Protein 5MPH (pdb70)

InterPro domains:
  IPR007604 CP2 transcription factor [PF04516] (239-440)
  IPR007604 CP2 transcription factor [PS51968] (248-474)
  IPR040167 Transcription factor CP2-like [PTHR11037] (46-617)
  IPR057520 GRHL1/CP2, C-terminal domain [PF25416] (529-617)

Secondary structure (DSSP, 8-state):
---EEEEE-SEEPPP-STTPPP-EEEETT--EEEEEEE----EEEEEEEEEETT---HHHHHHHHHHHHTTSSSTT--SEEE---HHHHTT-EEEEEEETTEEEEEEETTS-EEEEEEE---TTTTS-------EEEEEEEEESS-SSSS-SEEEEEEEEEESTTHHHHHHHHHHTT----EEPEE----S-PPPP-----TT--

Structure (mmCIF, N/CA/C/O backbone):
data_5MPH
#
_entry.id   5MPH
#
_cell.length_a   106.752
_cell.length_b   106.752
_cell.length_c   115.634
_cell.angle_alpha   90.00
_cell.angle_beta   90.00
_cell.angle_gamma   120.00
#
_symmetry.space_group_name_H-M   'P 61 2 2'
#
loop_
_entity.id
_entity.type
_entity.pdbx_description
1 polymer 'Grainyhead-like protein 1 homolog'
2 non-polymer 'IODIDE ION'
3 water water
#
loop_
_atom_site.group_PDB
_atom_site.id
_atom_site.type_symbol
_atom_site.label_atom_id
_atom_site.label_alt_id
_atom_site.label_comp_id
_atom_site.label_asym_id
_atom_site.label_entity_id
_atom_site.label_seq_id
_atom_site.pdbx_PDB_ins_code
_atom_site.Cartn_x
_atom_site.Cartn_y
_atom_site.Cartn_z
_atom_site.occupancy
_atom_site.B_iso_or_equiv
_atom_site.auth_seq_id
_atom_site.auth_comp_id
_atom_site.auth_asym_id
_atom_site.auth_atom_id
_atom_site.pdbx_PDB_model_num
ATOM 1 N N . GLY A 1 2 ? 11.428 -36.411 -0.440 1.00 129.09 249 GLY A N 1
ATOM 2 C CA . GLY A 1 2 ? 11.736 -35.376 -1.408 1.00 135.58 249 GLY A CA 1
ATOM 3 C C . GLY A 1 2 ? 13.229 -35.148 -1.533 1.00 141.45 249 GLY A C 1
ATOM 4 O O . GLY A 1 2 ? 13.754 -34.145 -1.042 1.00 144.62 249 GLY A O 1
ATOM 5 N N . ASN A 1 3 ? 13.916 -36.076 -2.197 1.00 133.98 250 ASN A N 1
ATOM 6 C CA . ASN A 1 3 ? 15.370 -36.002 -2.311 1.00 127.26 250 ASN A CA 1
ATOM 7 C C . ASN A 1 3 ? 15.948 -36.415 -3.664 1.00 118.87 250 ASN A C 1
ATOM 8 O O . ASN A 1 3 ? 16.647 -37.426 -3.777 1.00 106.39 250 ASN A O 1
ATOM 13 N N . ASN A 1 4 ? 15.671 -35.617 -4.688 1.00 108.72 251 ASN A N 1
ATOM 14 C CA . ASN A 1 4 ? 16.332 -35.807 -5.964 1.00 89.33 251 ASN A CA 1
ATOM 15 C C . ASN A 1 4 ? 17.531 -34.884 -6.056 1.00 90.36 251 ASN A C 1
ATOM 16 O O . ASN A 1 4 ? 17.390 -33.667 -6.205 1.00 90.04 251 ASN A O 1
ATOM 21 N N . PHE A 1 5 ? 18.714 -35.472 -5.942 1.00 74.68 252 PHE A N 1
ATOM 22 C CA . PHE A 1 5 ? 19.943 -34.717 -6.060 1.00 73.89 252 PHE A CA 1
ATOM 23 C C . PHE A 1 5 ? 20.565 -34.879 -7.433 1.00 75.15 252 PHE A C 1
ATOM 24 O O . PHE A 1 5 ? 20.340 -35.875 -8.117 1.00 85.60 252 PHE A O 1
ATOM 32 N N . GLU A 1 6 ? 21.367 -33.897 -7.818 1.00 73.27 253 GLU A N 1
ATOM 33 C CA . GLU A 1 6 ? 22.123 -33.965 -9.052 1.00 72.44 253 GLU A CA 1
ATOM 34 C C . GLU A 1 6 ? 23.490 -33.351 -8.832 1.00 66.66 253 GLU A C 1
ATOM 35 O O . GLU A 1 6 ? 23.601 -32.306 -8.190 1.00 63.55 253 GLU A O 1
ATOM 41 N N . TYR A 1 7 ? 24.528 -34.012 -9.339 1.00 63.66 254 TYR A N 1
ATOM 42 C CA . TYR A 1 7 ? 25.901 -33.518 -9.223 1.00 53.02 254 TYR A CA 1
ATOM 43 C C . TYR A 1 7 ? 26.505 -33.406 -10.605 1.00 61.81 254 TYR A C 1
ATOM 44 O O . TYR A 1 7 ? 26.206 -34.219 -11.472 1.00 58.75 254 TYR A O 1
ATOM 53 N N . THR A 1 8 ? 27.337 -32.391 -10.812 1.00 58.54 255 THR A N 1
ATOM 54 C CA . THR A 1 8 ? 28.035 -32.222 -12.077 1.00 64.04 255 THR A CA 1
ATOM 55 C C . THR A 1 8 ? 29.514 -31.998 -11.845 1.00 69.52 255 THR A C 1
ATOM 56 O O . THR A 1 8 ? 29.940 -31.496 -10.792 1.00 59.03 255 THR A O 1
ATOM 60 N N . LEU A 1 9 ? 30.284 -32.365 -12.860 1.00 53.20 256 LEU A N 1
ATOM 61 C CA . LEU A 1 9 ? 31.715 -32.153 -12.8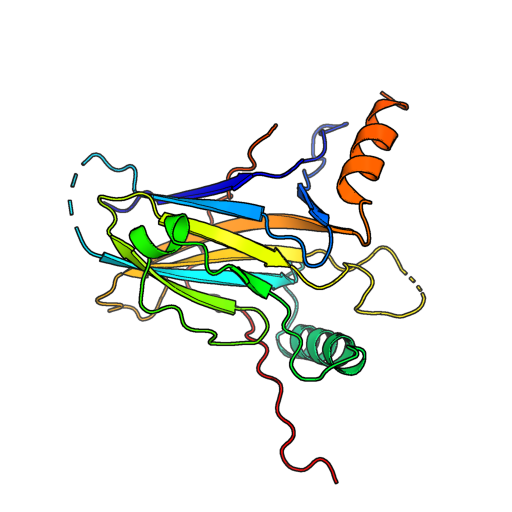94 1.00 59.84 256 LEU A CA 1
ATOM 62 C C . LEU A 1 9 ? 32.027 -31.485 -14.228 1.00 64.36 256 LEU A C 1
ATOM 63 O O . LEU A 1 9 ? 31.697 -32.009 -15.291 1.00 57.79 256 LEU A O 1
ATOM 68 N N . GLU A 1 10 ? 32.597 -30.292 -14.168 1.00 67.53 257 GLU A N 1
ATOM 69 C CA . GLU A 1 10 ? 32.872 -29.530 -15.364 1.00 69.08 257 GLU A CA 1
ATOM 70 C C . GLU A 1 10 ? 34.307 -29.803 -15.784 1.00 77.92 257 GLU A C 1
ATOM 71 O O . GLU A 1 10 ? 35.242 -29.205 -15.273 1.00 78.67 257 GLU A O 1
ATOM 77 N N . ALA A 1 11 ? 34.463 -30.761 -16.682 1.00 69.23 258 ALA A N 1
ATOM 78 C CA . ALA A 1 11 ? 35.745 -31.069 -17.301 1.00 68.33 258 ALA A CA 1
ATOM 79 C C . ALA A 1 11 ? 35.439 -31.643 -18.668 1.00 93.10 258 ALA A C 1
ATOM 80 O O . ALA A 1 11 ? 34.281 -31.699 -19.075 1.00 111.59 258 ALA A O 1
ATOM 82 N N . SER A 1 12 ? 36.465 -32.108 -19.358 1.00 81.72 259 SER A N 1
ATOM 83 C CA . SER A 1 12 ? 36.274 -32.666 -20.687 1.00 97.34 259 SER A CA 1
ATOM 84 C C . SER A 1 12 ? 36.033 -34.163 -20.616 1.00 85.73 259 SER A C 1
ATOM 85 O O . SER A 1 12 ? 36.810 -34.889 -19.995 1.00 83.36 259 SER A O 1
ATOM 88 N N . LYS A 1 13 ? 34.958 -34.633 -21.243 1.00 74.10 260 LYS A N 1
ATOM 89 C CA . LYS A 1 13 ? 34.713 -36.069 -21.268 1.00 72.28 260 LYS A CA 1
ATOM 90 C C . LYS A 1 13 ? 34.825 -36.643 -22.659 1.00 80.52 260 LYS A C 1
ATOM 91 O O . LYS A 1 13 ? 34.544 -35.976 -23.649 1.00 97.91 260 LYS A O 1
ATOM 97 N N . SER A 1 14 ? 35.256 -37.893 -22.726 1.00 80.77 261 SER A N 1
ATOM 98 C CA . SER A 1 14 ? 35.513 -38.535 -24.001 1.00 74.35 261 SER A CA 1
ATOM 99 C C . SER A 1 14 ? 34.223 -38.870 -24.709 1.00 79.06 261 SER A C 1
ATOM 100 O O . SER A 1 14 ? 33.154 -38.957 -24.090 1.00 77.74 261 SER A O 1
ATOM 103 N N . LEU A 1 15 ? 34.353 -39.068 -26.015 1.00 76.31 262 LEU A N 1
ATOM 104 C CA . LEU A 1 15 ? 33.253 -39.444 -26.890 1.00 68.56 262 LEU A CA 1
ATOM 105 C C . LEU A 1 15 ? 33.136 -40.968 -27.003 1.00 71.08 262 LEU A C 1
ATOM 106 O O . LEU A 1 15 ? 34.126 -41.697 -26.939 1.00 94.99 262 LEU A O 1
ATOM 111 N N . ARG A 1 16 ? 31.906 -41.432 -27.159 1.00 75.74 263 ARG A N 1
ATOM 112 C CA . ARG A 1 16 ? 31.592 -42.839 -27.296 1.00 67.84 263 ARG A CA 1
ATOM 113 C C . ARG A 1 16 ? 31.739 -43.195 -28.752 1.00 80.50 263 ARG A C 1
ATOM 114 O O . ARG A 1 16 ? 31.122 -42.590 -29.613 1.00 85.17 263 ARG A O 1
ATOM 122 N N . GLN A 1 17 ? 32.560 -44.187 -29.036 1.00 95.10 264 GLN A N 1
ATOM 123 C CA . GLN A 1 17 ? 32.870 -44.494 -30.412 1.00 98.39 264 GLN A CA 1
ATOM 124 C C . GLN A 1 17 ? 31.791 -45.466 -30.845 1.00 99.15 264 GLN A C 1
ATOM 125 O O . GLN A 1 17 ? 31.066 -45.246 -31.805 1.00 109.95 264 GLN A O 1
ATOM 131 N N . LYS A 1 18 ? 31.688 -46.544 -30.067 1.00 90.51 265 LYS A N 1
ATOM 132 C CA . LYS A 1 18 ? 30.810 -47.676 -30.351 1.00 103.87 265 LYS A CA 1
ATOM 133 C C . LYS A 1 18 ? 29.777 -47.899 -29.258 1.00 86.64 265 LYS A C 1
ATOM 134 O O . LYS A 1 18 ? 30.014 -47.580 -28.093 1.00 79.01 265 LYS A O 1
ATOM 140 N N . PRO A 1 19 ? 28.627 -48.470 -29.634 1.00 80.34 266 PRO A N 1
ATOM 141 C CA . PRO A 1 19 ? 27.624 -48.801 -28.619 1.00 75.36 266 PRO A CA 1
ATOM 142 C C . PRO A 1 19 ? 28.197 -49.724 -27.546 1.00 78.16 266 PRO A C 1
ATOM 143 O O . PRO A 1 19 ? 28.947 -50.642 -27.856 1.00 90.27 266 PRO A O 1
ATOM 147 N N . GLY A 1 20 ? 27.862 -49.463 -26.291 1.00 71.74 267 GLY A N 1
ATOM 148 C CA . GLY A 1 20 ? 28.330 -50.295 -25.197 1.00 86.96 267 GLY A CA 1
ATOM 149 C C . GLY A 1 20 ? 29.610 -49.781 -24.566 1.00 85.44 267 GLY A C 1
ATOM 150 O O . GLY A 1 20 ? 29.931 -50.139 -23.439 1.00 94.76 267 GLY A O 1
ATOM 151 N N . ASP A 1 21 ? 30.348 -48.956 -25.303 1.00 89.94 268 ASP A N 1
ATOM 152 C CA . ASP A 1 21 ? 31.556 -48.337 -24.781 1.00 78.86 268 ASP A CA 1
ATOM 153 C C . ASP A 1 21 ? 31.189 -47.446 -23.615 1.00 84.27 268 ASP A C 1
ATOM 154 O O . ASP A 1 21 ? 30.118 -46.846 -23.595 1.00 92.82 268 ASP A O 1
ATOM 159 N N . SER A 1 22 ? 32.073 -47.357 -22.638 1.00 91.96 269 SER A N 1
ATOM 160 C CA . SER A 1 22 ? 31.753 -46.575 -21.464 1.00 104.90 269 SER A CA 1
ATOM 161 C C . SER A 1 22 ? 32.473 -45.246 -21.569 1.00 100.91 269 SER A C 1
ATOM 162 O O . SER A 1 22 ? 33.587 -45.171 -22.076 1.00 100.65 269 SER A O 1
ATOM 165 N N . THR A 1 23 ? 31.826 -44.191 -21.096 1.00 105.30 270 THR A N 1
ATOM 166 C CA . THR A 1 23 ? 32.404 -42.864 -21.195 1.00 103.97 270 THR A CA 1
ATOM 167 C C . THR A 1 23 ? 33.255 -42.526 -19.966 1.00 103.53 270 THR A C 1
ATOM 168 O O . THR A 1 23 ? 33.022 -43.023 -18.858 1.00 95.79 270 THR A O 1
ATOM 172 N N . MET A 1 24 ? 34.233 -41.661 -20.197 1.00 76.91 271 MET A N 1
ATOM 173 C CA . MET A 1 24 ? 35.249 -41.296 -19.237 1.00 64.36 271 MET A CA 1
ATOM 174 C C . MET A 1 24 ? 35.386 -39.792 -19.192 1.00 82.20 271 MET A C 1
ATOM 175 O O . MET A 1 24 ? 35.339 -39.133 -20.222 1.00 78.82 271 MET A O 1
ATOM 180 N N . THR A 1 25 ? 35.602 -39.247 -18.007 1.00 71.28 272 THR A N 1
ATOM 181 C CA . THR A 1 25 ? 35.920 -37.835 -17.900 1.00 75.25 272 THR A CA 1
ATOM 182 C C . THR A 1 25 ? 37.398 -37.668 -17.565 1.00 71.34 272 THR A C 1
ATOM 183 O O . THR A 1 25 ? 37.905 -38.282 -16.629 1.00 75.09 272 THR A O 1
ATOM 187 N N . TYR A 1 26 ? 38.078 -36.822 -18.327 1.00 67.95 273 TYR A N 1
ATOM 188 C CA . TYR A 1 26 ? 39.522 -36.659 -18.217 1.00 70.61 273 TYR A CA 1
ATOM 189 C C . TYR A 1 26 ? 39.888 -35.487 -17.306 1.00 76.14 273 TYR A C 1
ATOM 190 O O . TYR A 1 26 ? 39.357 -34.386 -17.452 1.00 77.27 273 TYR A O 1
ATOM 199 N N . LEU A 1 27 ? 40.796 -35.731 -16.365 1.00 68.71 274 LEU A N 1
ATOM 200 C CA . LEU A 1 27 ? 41.281 -34.684 -15.459 1.00 72.01 274 LEU A CA 1
ATOM 201 C C . LEU A 1 27 ? 42.787 -34.610 -15.492 1.00 73.10 274 LEU A C 1
ATOM 202 O O . LEU A 1 27 ? 43.449 -35.618 -15.753 1.00 77.20 274 LEU A O 1
ATOM 207 N N . ASN A 1 28 ? 43.330 -33.423 -15.217 1.00 72.65 275 ASN A N 1
ATOM 208 C CA . ASN A 1 28 ? 44.750 -33.280 -14.910 1.00 73.25 275 ASN A CA 1
ATOM 209 C C . ASN A 1 28 ? 45.005 -33.436 -13.420 1.00 72.20 275 ASN A C 1
ATOM 210 O O . ASN A 1 28 ? 44.297 -32.848 -12.609 1.00 67.30 275 ASN A O 1
ATOM 215 N N . LYS A 1 29 ? 46.035 -34.203 -13.078 1.00 73.28 276 LYS A N 1
ATOM 216 C CA . LYS A 1 29 ? 46.474 -34.422 -11.701 1.00 80.74 276 LYS A CA 1
ATOM 217 C C . LYS A 1 29 ? 46.670 -33.129 -10.923 1.00 75.49 276 LYS A C 1
ATOM 218 O O . LYS A 1 29 ? 47.474 -32.275 -11.290 1.00 92.63 276 LYS A O 1
ATOM 224 N N . GLY A 1 30 ? 45.924 -32.992 -9.837 1.00 71.84 277 GLY A N 1
ATOM 225 C CA . GLY A 1 30 ? 46.160 -31.888 -8.925 1.00 81.22 277 GLY A CA 1
ATOM 226 C C . GLY A 1 30 ? 45.562 -30.567 -9.355 1.00 84.13 277 GLY A C 1
ATOM 227 O O . GLY A 1 30 ? 45.801 -29.548 -8.711 1.00 76.01 277 GLY A O 1
ATOM 228 N N . GLN A 1 31 ? 44.784 -30.580 -10.441 1.00 80.58 278 GLN A N 1
ATOM 229 C CA . GLN A 1 31 ? 44.117 -29.366 -10.894 1.00 57.84 278 GLN A CA 1
ATOM 230 C C . GLN A 1 31 ? 42.687 -29.262 -10.394 1.00 54.81 278 GLN A C 1
ATOM 231 O O . GLN A 1 31 ? 41.921 -30.230 -10.445 1.00 61.84 278 GLN A O 1
ATOM 237 N N . PHE A 1 32 ? 42.318 -28.081 -9.903 1.00 78.20 279 PHE A N 1
ATOM 238 C CA . PHE A 1 32 ? 40.960 -27.870 -9.415 1.00 54.54 279 PHE A CA 1
ATOM 239 C C . PHE A 1 32 ? 39.930 -27.790 -10.567 1.00 70.93 279 PHE A C 1
ATOM 240 O O . PHE A 1 32 ? 40.103 -27.056 -11.545 1.00 68.15 279 PHE A O 1
ATOM 248 N N . TYR A 1 33 ? 38.899 -28.618 -10.433 1.00 60.64 280 TYR A N 1
ATOM 249 C CA . TYR A 1 33 ? 37.730 -28.692 -11.299 1.00 64.99 280 TYR A CA 1
ATOM 250 C C . TYR A 1 33 ? 36.445 -28.297 -10.566 1.00 67.28 280 TYR A C 1
ATOM 251 O O . TYR A 1 33 ? 36.249 -28.661 -9.397 1.00 79.25 280 TYR A O 1
ATOM 260 N N . PRO A 1 34 ? 35.560 -27.551 -11.254 1.00 67.18 281 PRO A N 1
ATOM 261 C CA . PRO A 1 34 ? 34.268 -27.124 -10.706 1.00 68.64 281 PRO A CA 1
ATOM 262 C C . PRO A 1 34 ? 33.281 -28.276 -10.585 1.00 66.04 281 PRO A C 1
ATOM 263 O O . PRO A 1 34 ? 32.964 -28.930 -11.581 1.00 61.41 281 PRO A O 1
ATOM 267 N N . ILE A 1 35 ? 32.815 -28.536 -9.369 1.00 63.28 282 ILE A N 1
ATOM 268 C CA . ILE A 1 35 ? 31.753 -29.513 -9.161 1.00 56.08 282 ILE A CA 1
ATOM 269 C C . ILE A 1 35 ? 30.550 -28.806 -8.573 1.00 56.90 282 ILE A C 1
ATOM 270 O O . ILE A 1 35 ? 30.706 -27.940 -7.725 1.00 70.19 282 ILE A O 1
ATOM 275 N N . THR A 1 36 ? 29.355 -29.130 -9.048 1.00 58.79 283 THR A N 1
ATOM 276 C CA . THR A 1 36 ? 28.160 -28.566 -8.445 1.00 54.60 283 THR A CA 1
ATOM 277 C C . THR A 1 36 ? 27.311 -29.661 -7.827 1.00 63.54 283 THR A C 1
ATOM 278 O O . THR A 1 36 ? 27.340 -30.810 -8.283 1.00 62.79 283 THR A O 1
ATOM 282 N N . LEU A 1 37 ? 26.567 -29.294 -6.780 1.00 58.89 284 LEU A N 1
ATOM 283 C CA . LEU A 1 37 ? 25.607 -30.182 -6.131 1.00 66.12 284 LEU A CA 1
ATOM 284 C C . LEU A 1 37 ? 24.294 -29.442 -5.949 1.00 60.29 284 LEU A C 1
ATOM 285 O O . LEU A 1 37 ? 24.271 -28.317 -5.458 1.00 82.42 284 LEU A O 1
ATOM 290 N N . LYS A 1 38 ? 23.200 -30.085 -6.327 1.00 64.26 285 LYS A N 1
ATOM 291 C CA . LYS A 1 38 ? 21.908 -29.425 -6.314 1.00 67.95 285 LYS A CA 1
ATOM 292 C C . LYS A 1 38 ? 20.791 -30.389 -5.900 1.00 72.98 285 LYS A C 1
ATOM 293 O O . LYS A 1 38 ? 20.868 -31.591 -6.142 1.00 73.36 285 LYS A O 1
ATOM 299 N N . GLU A 1 39 ? 19.758 -29.856 -5.260 1.00 73.81 286 GLU A N 1
ATOM 300 C CA . GLU A 1 39 ? 18.568 -30.638 -4.937 1.00 75.40 286 GLU A CA 1
ATOM 301 C C . GLU A 1 39 ? 17.423 -30.031 -5.714 1.00 77.64 286 GLU A C 1
ATOM 302 O O . GLU A 1 39 ? 17.002 -28.910 -5.430 1.00 99.91 286 GLU A O 1
ATOM 308 N N . VAL A 1 40 ? 16.922 -30.765 -6.698 1.00 87.14 287 VAL A N 1
ATOM 309 C CA . VAL A 1 40 ? 16.034 -30.168 -7.688 1.00 106.50 287 VAL A CA 1
ATOM 310 C C . VAL A 1 40 ? 14.587 -30.620 -7.584 1.00 107.10 287 VAL A C 1
ATOM 311 O O . VAL A 1 40 ? 13.851 -30.557 -8.565 1.00 116.87 287 VAL A O 1
ATOM 315 N N . SER A 1 41 ? 14.179 -31.060 -6.398 1.00 106.64 288 SER A N 1
ATOM 316 C CA . SER A 1 41 ? 12.772 -31.355 -6.147 1.00 120.49 288 SER A CA 1
ATOM 317 C C . SER A 1 41 ? 11.992 -30.049 -6.087 1.00 129.01 288 SER A C 1
ATOM 318 O O . SER A 1 41 ? 12.583 -28.976 -5.948 1.00 123.23 288 SER A O 1
ATOM 321 N N . SER A 1 42 ? 10.668 -30.144 -6.188 1.00 146.49 289 SER A N 1
ATOM 322 C CA . SER A 1 42 ? 9.800 -28.973 -6.095 1.00 153.57 289 SER A CA 1
ATOM 323 C C . SER A 1 42 ? 8.524 -29.295 -5.323 1.00 144.79 289 SER A C 1
ATOM 324 O O . SER A 1 42 ? 8.313 -28.799 -4.218 1.00 138.02 289 SER A O 1
ATOM 327 N N . SER A 1 51 ? 16.167 -29.519 5.194 1.00 112.46 298 SER A N 1
ATOM 328 C CA . SER A 1 51 ? 16.724 -28.195 4.929 1.00 115.24 298 SER A CA 1
ATOM 329 C C . SER A 1 51 ? 18.231 -28.227 4.624 1.00 114.58 298 SER A C 1
ATOM 330 O O . SER A 1 51 ? 18.667 -27.655 3.625 1.00 110.29 298 SER A O 1
ATOM 333 N N . LYS A 1 52 ? 19.023 -28.890 5.467 1.00 107.32 299 LYS A N 1
ATOM 334 C CA . LYS A 1 52 ? 20.477 -28.956 5.253 1.00 92.00 299 LYS A CA 1
ATOM 335 C C . LYS A 1 52 ? 20.967 -30.403 5.230 1.00 84.11 299 LYS A C 1
ATOM 336 O O . LYS A 1 52 ? 20.340 -31.283 5.813 1.00 84.40 299 LYS A O 1
ATOM 342 N N . VAL A 1 53 ? 22.067 -30.655 4.525 1.00 67.05 300 VAL A N 1
ATOM 343 C CA . VAL A 1 53 ? 22.523 -32.026 4.290 1.00 65.24 300 VAL A CA 1
ATOM 344 C C . VAL A 1 53 ? 24.031 -32.082 4.317 1.00 65.43 300 VAL A C 1
ATOM 345 O O . VAL A 1 53 ? 24.686 -31.045 4.228 1.00 69.93 300 VAL A O 1
ATOM 349 N N . ARG A 1 54 ? 24.574 -33.295 4.405 1.00 73.37 301 ARG A N 1
ATOM 350 C CA . ARG A 1 54 ? 26.014 -33.499 4.343 1.00 77.66 301 ARG A CA 1
ATOM 351 C C . ARG A 1 54 ? 26.386 -34.415 3.181 1.00 69.97 301 ARG A C 1
ATOM 352 O O . ARG A 1 54 ? 25.830 -35.502 3.024 1.00 71.56 301 ARG A O 1
ATOM 360 N N . SER A 1 55 ? 27.337 -33.961 2.373 1.00 64.68 302 SER A N 1
ATOM 361 C CA . SER A 1 55 ? 27.829 -34.719 1.232 1.00 64.20 302 SER A CA 1
ATOM 362 C C . SER A 1 55 ? 29.296 -35.084 1.431 1.00 72.74 302 SER A C 1
ATOM 363 O O . SER A 1 55 ? 30.069 -34.291 1.972 1.00 64.69 302 SER A O 1
ATOM 366 N N . VAL A 1 56 ? 29.679 -36.279 0.988 1.00 67.74 303 VAL A N 1
ATOM 367 C CA . VAL A 1 56 ? 31.079 -36.692 1.032 1.00 66.99 303 VAL A CA 1
ATOM 368 C C . VAL A 1 56 ? 31.529 -36.959 -0.403 1.00 69.68 303 VAL A C 1
ATOM 369 O O . VAL A 1 56 ? 30.947 -37.807 -1.093 1.00 64.41 303 VAL A O 1
ATOM 373 N N . ILE A 1 57 ? 32.523 -36.204 -0.860 1.00 60.50 304 ILE A N 1
ATOM 374 C CA . ILE A 1 57 ? 33.098 -36.372 -2.200 1.00 65.75 304 ILE A CA 1
ATOM 375 C C . ILE A 1 57 ? 34.340 -37.209 -2.045 1.00 64.88 304 ILE A C 1
ATOM 376 O O . ILE A 1 57 ? 35.198 -36.892 -1.226 1.00 64.90 304 ILE A O 1
ATOM 381 N N . MET A 1 58 ? 34.458 -38.279 -2.812 1.00 65.14 305 MET A N 1
ATOM 382 C CA . MET A 1 58 ? 35.635 -39.109 -2.631 1.00 75.12 305 MET A CA 1
ATOM 383 C C . MET A 1 58 ? 36.195 -39.689 -3.934 1.00 72.41 305 MET A C 1
ATOM 384 O O . MET A 1 58 ? 35.532 -39.670 -4.964 1.00 62.32 305 MET A O 1
ATOM 389 N N . VAL A 1 59 ? 37.444 -40.140 -3.887 1.00 68.09 306 VAL A N 1
ATOM 390 C CA . VAL A 1 59 ? 38.028 -40.891 -4.994 1.00 68.01 306 VAL A CA 1
ATOM 391 C C . VAL A 1 59 ? 38.180 -42.327 -4.574 1.00 72.59 306 VAL A C 1
ATOM 392 O O . VAL A 1 59 ? 38.852 -42.634 -3.584 1.00 69.30 306 VAL A O 1
ATOM 396 N N . VAL A 1 60 ? 37.550 -43.208 -5.329 1.00 65.46 307 VAL A N 1
ATOM 397 C CA . VAL A 1 60 ? 37.547 -44.624 -5.006 1.00 64.48 307 VAL A CA 1
ATOM 398 C C . VAL A 1 60 ? 37.895 -45.460 -6.224 1.00 81.28 307 VAL A C 1
ATOM 399 O O . VAL A 1 60 ? 37.758 -45.020 -7.369 1.00 73.20 307 VAL A O 1
ATOM 403 N N . PHE A 1 61 ? 38.338 -46.680 -5.974 1.00 73.74 308 PHE A N 1
ATOM 404 C CA . PHE A 1 61 ? 38.551 -47.612 -7.055 1.00 74.12 308 PHE A CA 1
ATOM 405 C C . PHE A 1 61 ? 37.209 -48.070 -7.585 1.00 73.81 308 PHE A C 1
ATOM 406 O O . PHE A 1 61 ? 36.292 -48.348 -6.818 1.00 91.04 308 PHE A O 1
ATOM 414 N N . ALA A 1 62 ? 37.088 -48.126 -8.907 1.00 80.72 309 ALA A N 1
ATOM 415 C CA . ALA A 1 62 ? 35.800 -48.417 -9.517 1.00 78.86 309 ALA A CA 1
ATOM 416 C C . ALA A 1 62 ? 35.530 -49.911 -9.614 1.00 73.89 309 ALA A C 1
ATOM 417 O O . ALA A 1 62 ? 34.376 -50.339 -9.650 1.00 92.19 309 ALA A O 1
ATOM 419 N N . GLU A 1 63 ? 36.589 -50.708 -9.644 1.00 93.81 310 GLU A N 1
ATOM 420 C CA . GLU A 1 63 ? 36.444 -52.120 -9.977 1.00 120.59 310 GLU A CA 1
ATOM 421 C C . GLU A 1 63 ? 35.856 -52.958 -8.850 1.00 129.27 310 GLU A C 1
ATOM 422 O O . GLU A 1 63 ? 35.858 -54.186 -8.930 1.00 135.51 310 GLU A O 1
ATOM 428 N N . ASP A 1 64 ? 35.344 -52.292 -7.817 1.00 136.67 311 ASP A N 1
ATOM 429 C CA . ASP A 1 64 ? 34.680 -52.960 -6.696 1.00 148.85 311 ASP A CA 1
ATOM 430 C C . ASP A 1 64 ? 35.526 -54.097 -6.124 1.00 139.16 311 ASP A C 1
ATOM 431 O O . ASP A 1 64 ? 35.154 -55.271 -6.187 1.00 128.32 311 ASP A O 1
ATOM 436 N N . LYS A 1 65 ? 36.678 -53.746 -5.575 1.00 127.56 312 LYS A N 1
ATOM 437 C CA . LYS A 1 65 ? 37.578 -54.757 -5.058 1.00 131.16 312 LYS A CA 1
ATOM 438 C C . LYS A 1 65 ? 37.405 -54.894 -3.548 1.00 131.10 312 LYS A C 1
ATOM 439 O O . LYS A 1 65 ? 36.739 -54.073 -2.914 1.00 126.93 312 LYS A O 1
ATOM 445 N N . SER A 1 66 ? 37.984 -55.948 -2.981 1.00 112.61 313 SER A N 1
ATOM 446 C CA . SER A 1 66 ? 37.940 -56.143 -1.545 1.00 105.45 313 SER A CA 1
ATOM 447 C C . SER A 1 66 ? 38.690 -55.012 -0.863 1.00 115.43 313 SER A C 1
ATOM 448 O O . SER A 1 66 ? 39.640 -54.464 -1.421 1.00 124.26 313 SER A O 1
ATOM 451 N N . ARG A 1 67 ? 38.268 -54.691 0.355 1.00 111.78 314 ARG A N 1
ATOM 452 C CA . ARG A 1 67 ? 38.832 -53.597 1.138 1.00 102.14 314 ARG A CA 1
ATOM 453 C C . ARG A 1 67 ? 40.352 -53.680 1.279 1.00 101.00 314 ARG A C 1
ATOM 454 O O . ARG A 1 67 ? 41.047 -52.667 1.205 1.00 108.89 314 ARG A O 1
ATOM 462 N N . GLU A 1 68 ? 40.855 -54.894 1.468 1.00 103.73 315 GLU A N 1
ATOM 463 C CA . GLU A 1 68 ? 42.284 -55.148 1.642 1.00 115.64 315 GLU A CA 1
ATOM 464 C C . GLU A 1 68 ? 43.086 -54.727 0.425 1.00 121.90 315 GLU A C 1
ATOM 465 O O . GLU A 1 68 ? 44.173 -54.157 0.544 1.00 115.03 315 GLU A O 1
ATOM 471 N N . ASP A 1 69 ? 42.540 -55.034 -0.746 1.00 126.51 316 ASP A N 1
ATOM 472 C CA . ASP A 1 69 ? 43.149 -54.658 -2.008 1.00 126.76 316 ASP A CA 1
ATOM 473 C C . ASP A 1 69 ? 43.238 -53.150 -2.132 1.00 113.61 316 ASP A C 1
ATOM 474 O O . ASP A 1 69 ? 44.311 -52.609 -2.393 1.00 120.45 316 ASP A O 1
ATOM 479 N N . GLN A 1 70 ? 42.108 -52.476 -1.949 1.00 90.98 317 GLN A N 1
ATOM 480 C CA . GLN A 1 70 ? 42.052 -51.030 -2.115 1.00 89.55 317 GLN A CA 1
ATOM 481 C C . GLN A 1 70 ? 43.005 -50.294 -1.171 1.00 97.01 317 GLN A C 1
ATOM 482 O O . GLN A 1 70 ? 43.625 -49.301 -1.556 1.00 95.88 317 GLN A O 1
ATOM 488 N N . LEU A 1 71 ? 43.139 -50.796 0.051 1.00 92.12 318 LEU A N 1
ATOM 489 C CA . LEU A 1 71 ? 44.087 -50.214 0.989 1.00 110.62 318 LEU A CA 1
ATOM 490 C C . LEU A 1 71 ? 45.522 -50.438 0.543 1.00 98.76 318 LEU A C 1
ATOM 491 O O . LEU A 1 71 ? 46.354 -49.544 0.663 1.00 90.55 318 LEU A O 1
ATOM 496 N N . ARG A 1 72 ? 45.806 -51.637 0.046 1.00 105.05 319 ARG A N 1
ATOM 497 C CA . ARG A 1 72 ? 47.127 -51.964 -0.481 1.00 106.57 319 ARG A CA 1
ATOM 498 C C . ARG A 1 72 ? 47.531 -50.938 -1.522 1.00 105.21 319 ARG A C 1
ATOM 499 O O . ARG A 1 72 ? 48.619 -50.358 -1.457 1.00 96.68 319 ARG A O 1
ATOM 507 N N . HIS A 1 73 ? 46.626 -50.701 -2.466 1.00 95.50 320 HIS A N 1
ATOM 508 C CA . HIS A 1 73 ? 46.853 -49.725 -3.513 1.00 90.85 320 HIS A CA 1
ATOM 509 C C . HIS A 1 73 ? 47.095 -48.326 -2.955 1.00 98.54 320 HIS A C 1
ATOM 510 O O . HIS A 1 73 ? 48.063 -47.663 -3.333 1.00 107.86 320 HIS A O 1
ATOM 517 N N . TRP A 1 74 ? 46.227 -47.874 -2.056 1.00 92.92 321 TRP A N 1
ATOM 518 C CA . TRP A 1 74 ? 46.399 -46.545 -1.486 1.00 87.39 321 TRP A CA 1
ATOM 519 C C . TRP A 1 74 ? 47.752 -46.421 -0.806 1.00 98.18 321 TRP A C 1
ATOM 520 O O . TRP A 1 74 ? 48.437 -45.411 -0.959 1.00 107.34 321 TRP A O 1
ATOM 531 N N . LYS A 1 75 ? 48.137 -47.455 -0.065 1.00 107.48 322 LYS A N 1
ATOM 532 C CA . LYS A 1 75 ? 49.423 -47.459 0.621 1.00 117.87 322 LYS A CA 1
ATOM 533 C C . LYS A 1 75 ? 50.548 -47.383 -0.403 1.00 115.70 322 LYS A C 1
ATOM 534 O O . LYS A 1 75 ? 51.458 -46.570 -0.272 1.00 106.57 322 LYS A O 1
ATOM 540 N N . TYR A 1 76 ? 50.460 -48.228 -1.425 1.00 116.53 323 TYR A N 1
ATOM 541 C CA . TYR A 1 76 ? 51.397 -48.223 -2.546 1.00 117.21 323 TYR A CA 1
ATOM 542 C C . TYR A 1 76 ? 51.560 -46.817 -3.121 1.00 111.79 323 TYR A C 1
ATOM 543 O O . TYR A 1 76 ? 52.680 -46.330 -3.274 1.00 114.46 323 TYR A O 1
ATOM 552 N N . TRP A 1 77 ? 50.434 -46.170 -3.419 1.00 97.74 324 TRP A N 1
ATOM 553 C CA . TRP A 1 77 ? 50.423 -44.785 -3.897 1.00 101.69 324 TRP A CA 1
ATOM 554 C C . TRP A 1 77 ? 51.099 -43.828 -2.908 1.00 106.56 324 TRP A C 1
ATOM 555 O O . TRP A 1 77 ? 52.070 -43.143 -3.241 1.00 107.04 324 TRP A O 1
ATOM 566 N N . HIS A 1 78 ? 50.570 -43.799 -1.688 1.00 83.72 325 HIS A N 1
ATOM 567 C CA . HIS A 1 78 ? 51.009 -42.867 -0.659 1.00 102.86 325 HIS A CA 1
ATOM 568 C C . HIS A 1 78 ? 52.475 -43.069 -0.374 1.00 100.61 325 HIS A C 1
ATOM 569 O O . HIS A 1 78 ? 53.188 -42.133 -0.021 1.00 110.30 325 HIS A O 1
ATOM 576 N N . SER A 1 79 ? 52.909 -44.313 -0.543 1.00 103.21 326 SER A N 1
ATOM 577 C CA . SER A 1 79 ? 54.292 -44.705 -0.329 1.00 111.44 326 SER A CA 1
ATOM 578 C C . SER A 1 79 ? 55.241 -43.956 -1.244 1.00 125.81 326 SER A C 1
ATOM 579 O O . SER A 1 79 ? 56.431 -43.854 -0.964 1.00 135.90 326 SER A O 1
ATOM 582 N N . ARG A 1 80 ? 54.708 -43.426 -2.337 1.00 130.26 327 ARG A N 1
ATOM 583 C CA . ARG A 1 80 ? 55.549 -42.884 -3.386 1.00 128.00 327 ARG A CA 1
ATOM 584 C C . ARG A 1 80 ? 55.342 -41.391 -3.616 1.00 126.38 327 ARG A C 1
ATOM 585 O O . ARG A 1 80 ? 56.031 -40.786 -4.432 1.00 133.50 327 ARG A O 1
ATOM 593 N N . GLN A 1 81 ? 54.405 -40.791 -2.890 1.00 129.11 328 GLN A N 1
ATOM 594 C CA . GLN A 1 81 ? 54.260 -39.340 -2.928 1.00 123.26 328 GLN A CA 1
ATOM 595 C C . GLN A 1 81 ? 55.509 -38.702 -2.341 1.00 119.68 328 GLN A C 1
ATOM 596 O O . GLN A 1 81 ? 56.258 -39.345 -1.604 1.00 115.91 328 GLN A O 1
ATOM 602 N N . HIS A 1 82 ? 55.743 -37.439 -2.669 1.00 120.86 329 HIS A N 1
ATOM 603 C CA . HIS A 1 82 ? 56.995 -36.808 -2.286 1.00 129.59 329 HIS A CA 1
ATOM 604 C C . HIS A 1 82 ? 56.837 -35.993 -1.009 1.00 125.02 329 HIS A C 1
ATOM 605 O O . HIS A 1 82 ? 57.812 -35.472 -0.474 1.00 141.33 329 HIS A O 1
ATOM 612 N N . THR A 1 83 ? 55.602 -35.887 -0.529 1.00 124.10 330 THR A N 1
ATOM 613 C CA . THR A 1 83 ? 55.332 -35.457 0.842 1.00 129.06 330 THR A CA 1
ATOM 614 C C . THR A 1 83 ? 54.254 -36.355 1.433 1.00 127.51 330 THR A C 1
ATOM 615 O O . THR A 1 83 ? 53.325 -36.770 0.736 1.00 135.14 330 THR A O 1
ATOM 619 N N . ALA A 1 84 ? 54.380 -36.648 2.721 1.00 110.71 331 ALA A N 1
ATOM 620 C CA . ALA A 1 84 ? 53.395 -37.459 3.422 1.00 97.87 331 ALA A CA 1
ATOM 621 C C . ALA A 1 84 ? 52.084 -36.691 3.584 1.00 92.96 331 ALA A C 1
ATOM 622 O O . ALA A 1 84 ? 51.032 -37.283 3.832 1.00 107.06 331 ALA A O 1
ATOM 624 N N . LYS A 1 85 ? 52.157 -35.372 3.439 1.00 100.77 332 LYS A N 1
ATOM 625 C CA . LYS A 1 85 ? 50.993 -34.513 3.612 1.00 102.83 332 LYS A CA 1
ATOM 626 C C . LYS A 1 85 ? 50.104 -34.506 2.373 1.00 106.65 332 LYS A C 1
ATOM 627 O O . LYS A 1 85 ? 48.987 -34.001 2.409 1.00 101.41 332 LYS A O 1
ATOM 633 N N . GLN A 1 86 ? 50.603 -35.076 1.282 1.00 103.43 333 GLN A N 1
ATOM 634 C CA . GLN A 1 86 ? 49.897 -35.031 0.011 1.00 98.73 333 GLN A CA 1
ATOM 635 C C . GLN A 1 86 ? 48.696 -35.977 -0.005 1.00 92.42 333 GLN A C 1
ATOM 636 O O . GLN A 1 86 ? 48.839 -37.185 0.159 1.00 113.27 333 GLN A O 1
ATOM 642 N N . ARG A 1 87 ? 47.516 -35.399 -0.216 1.00 75.61 334 ARG A N 1
ATOM 643 C CA . ARG A 1 87 ? 46.251 -36.135 -0.263 1.00 77.22 334 ARG A CA 1
ATOM 644 C C . ARG A 1 87 ? 45.899 -36.645 -1.668 1.00 84.46 334 ARG A C 1
ATOM 645 O O . ARG A 1 87 ? 46.540 -36.290 -2.654 1.00 75.90 334 ARG A O 1
ATOM 653 N N . CYS A 1 88 ? 44.857 -37.465 -1.741 1.00 65.95 335 CYS A N 1
ATOM 654 C CA . CYS A 1 88 ? 44.346 -38.000 -3.001 1.00 71.06 335 CYS A CA 1
ATOM 655 C C . CYS A 1 88 ? 43.326 -37.055 -3.598 1.00 80.30 335 CYS A C 1
ATOM 656 O O . CYS A 1 88 ? 43.140 -37.016 -4.809 1.00 82.76 335 CYS A O 1
ATOM 659 N N . ILE A 1 89 ? 42.638 -36.311 -2.739 1.00 69.17 336 ILE A N 1
ATOM 660 C CA . ILE A 1 89 ? 41.616 -35.393 -3.221 1.00 67.07 336 ILE A CA 1
ATOM 661 C C . ILE A 1 89 ? 41.702 -34.094 -2.419 1.00 83.40 336 ILE A C 1
ATOM 662 O O . ILE A 1 89 ? 41.879 -34.122 -1.206 1.00 82.39 336 ILE A O 1
ATOM 667 N N . ASP A 1 90 ? 41.617 -32.957 -3.104 1.00 72.65 337 ASP A N 1
ATOM 668 C CA . ASP A 1 90 ? 41.710 -31.659 -2.439 1.00 70.05 337 ASP A CA 1
ATOM 669 C C . ASP A 1 90 ? 40.563 -30.751 -2.830 1.00 70.18 337 ASP A C 1
ATOM 670 O O . ASP A 1 90 ? 39.934 -30.932 -3.867 1.00 70.72 337 ASP A O 1
ATOM 675 N N . ILE A 1 91 ? 40.330 -29.748 -1.998 1.00 74.04 338 ILE A N 1
ATOM 676 C CA . ILE A 1 91 ? 39.266 -28.787 -2.216 1.00 73.51 338 ILE A CA 1
ATOM 677 C C . ILE A 1 91 ? 39.877 -27.384 -2.084 1.00 79.09 338 ILE A C 1
ATOM 678 O O . ILE A 1 91 ? 40.823 -27.185 -1.314 1.00 83.57 338 ILE A O 1
ATOM 683 N N . ALA A 1 92 ? 39.390 -26.435 -2.883 1.00 66.49 339 ALA A N 1
ATOM 684 C CA . ALA A 1 92 ? 39.995 -25.107 -2.938 1.00 70.07 339 ALA A CA 1
ATOM 685 C C . ALA A 1 92 ? 39.287 -24.117 -2.018 1.00 74.80 339 ALA A C 1
ATOM 686 O O . ALA A 1 92 ? 38.129 -24.313 -1.657 1.00 87.13 339 ALA A O 1
ATOM 688 N N . ASP A 1 93 ? 39.983 -23.043 -1.655 1.00 74.21 340 ASP A N 1
ATOM 689 C CA . ASP A 1 93 ? 39.429 -22.074 -0.714 1.00 92.29 340 ASP A CA 1
ATOM 690 C C . ASP A 1 93 ? 38.834 -20.859 -1.406 1.00 84.93 340 ASP A C 1
ATOM 691 O O . ASP A 1 93 ? 39.107 -19.729 -1.020 1.00 128.90 340 ASP A O 1
ATOM 696 N N . TYR A 1 94 ? 38.026 -21.076 -2.430 1.00 77.29 341 TYR A N 1
ATOM 697 C CA . TYR A 1 94 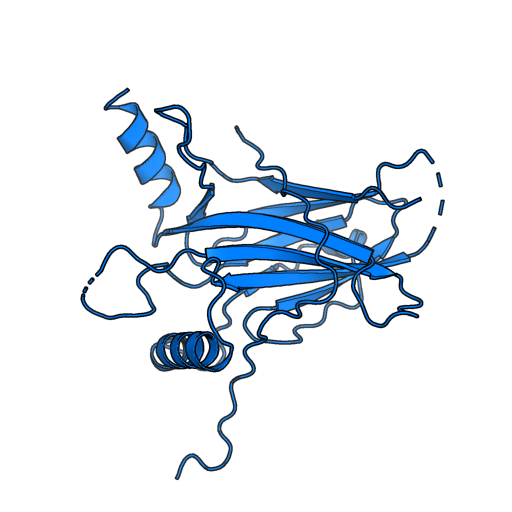? 37.450 -19.940 -3.128 1.00 82.42 341 TYR A CA 1
ATOM 698 C C . TYR A 1 94 ? 36.244 -19.469 -2.324 1.00 82.73 341 TYR A C 1
ATOM 699 O O . TYR A 1 94 ? 35.435 -20.295 -1.882 1.00 69.19 341 TYR A O 1
ATOM 708 N N . LYS A 1 95 ? 36.109 -18.157 -2.141 1.00 85.69 342 LYS A N 1
ATOM 709 C CA . LYS A 1 95 ? 34.980 -17.636 -1.375 1.00 94.44 342 LYS A CA 1
ATOM 710 C C . LYS A 1 95 ? 33.665 -17.963 -2.085 1.00 89.41 342 LYS A C 1
ATOM 711 O O . LYS A 1 95 ? 32.642 -18.213 -1.440 1.00 82.33 342 LYS A O 1
ATOM 717 N N . GLU A 1 96 ? 33.702 -18.016 -3.407 1.00 73.09 343 GLU A N 1
ATOM 718 C CA . GLU A 1 96 ? 32.572 -18.524 -4.169 1.00 79.29 343 GLU A CA 1
ATOM 719 C C . GLU A 1 96 ? 32.076 -19.867 -3.642 1.00 80.73 343 GLU A C 1
ATOM 720 O O . GLU A 1 96 ? 30.878 -20.139 -3.609 1.00 84.73 343 GLU A O 1
ATOM 726 N N . SER A 1 97 ? 33.002 -20.714 -3.227 1.00 63.61 344 SER A N 1
ATOM 727 C CA . SER A 1 97 ? 32.615 -22.034 -2.769 1.00 61.68 344 SER A CA 1
ATOM 728 C C . SER A 1 97 ? 32.124 -21.975 -1.323 1.00 73.12 344 SER A C 1
ATOM 729 O O . SER A 1 97 ? 31.185 -22.663 -0.923 1.00 73.88 344 SER A O 1
ATOM 732 N N . PHE A 1 98 ? 32.753 -21.127 -0.533 1.00 70.66 345 PHE A N 1
ATOM 733 C CA . PHE A 1 98 ? 32.452 -21.129 0.873 1.00 90.78 345 PHE A CA 1
ATOM 734 C C . PHE A 1 98 ? 31.201 -20.331 1.214 1.00 81.78 345 PHE A 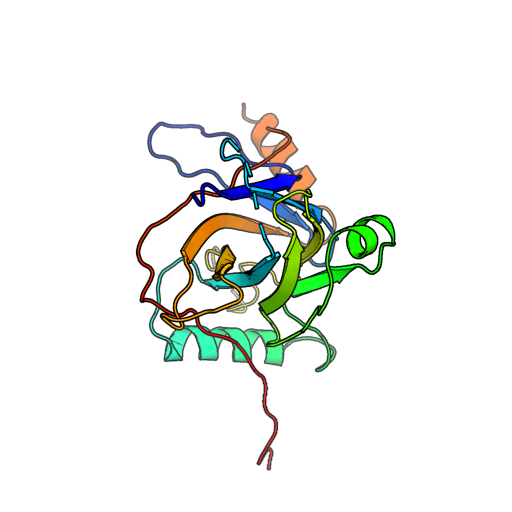C 1
ATOM 735 O O . PHE A 1 98 ? 30.619 -20.508 2.277 1.00 81.13 345 PHE A O 1
ATOM 743 N N . ASN A 1 99 ? 30.739 -19.515 0.284 1.00 79.56 346 ASN A N 1
ATOM 744 C CA . ASN A 1 99 ? 29.402 -18.967 0.403 1.00 78.23 346 ASN A CA 1
ATOM 745 C C . ASN A 1 99 ? 28.303 -20.028 0.278 1.00 83.89 346 ASN A C 1
ATOM 746 O O . ASN A 1 99 ? 27.140 -19.726 0.521 1.00 87.84 346 ASN A O 1
ATOM 751 N N . THR A 1 100 ? 28.653 -21.257 -0.110 1.00 72.31 347 THR A N 1
ATOM 752 C CA . THR A 1 100 ? 27.629 -22.267 -0.398 1.00 74.00 347 THR A CA 1
ATOM 753 C C . THR A 1 100 ? 27.792 -23.576 0.371 1.00 77.15 347 THR A C 1
ATOM 754 O O . THR A 1 100 ? 26.904 -24.433 0.339 1.00 84.76 347 THR A O 1
ATOM 758 N N . ILE A 1 101 ? 28.937 -23.757 1.019 1.00 65.83 348 ILE A N 1
ATOM 759 C CA . ILE A 1 101 ? 29.170 -24.953 1.847 1.00 69.55 348 ILE A CA 1
ATOM 760 C C . ILE A 1 101 ? 29.732 -24.549 3.222 1.00 71.69 348 ILE A C 1
ATOM 761 O O . ILE A 1 101 ? 30.099 -23.393 3.419 1.00 73.72 348 ILE A O 1
ATOM 766 N N . SER A 1 102 ? 29.764 -25.490 4.166 1.00 67.15 349 SER A N 1
ATOM 767 C CA . SER A 1 102 ? 30.377 -25.270 5.478 1.00 74.65 349 SER A CA 1
ATOM 768 C C . SER A 1 102 ? 30.783 -26.597 6.087 1.00 72.94 349 SER A C 1
ATOM 769 O O . SER A 1 102 ? 30.623 -27.629 5.448 1.00 61.96 349 SER A O 1
ATOM 772 N N . ASN A 1 103 ? 31.299 -26.561 7.320 1.00 77.32 350 ASN A N 1
ATOM 773 C CA . ASN A 1 103 ? 31.769 -27.763 8.015 1.00 75.38 350 ASN A CA 1
ATOM 774 C C . ASN A 1 103 ? 32.627 -28.680 7.148 1.00 76.47 350 ASN A C 1
ATOM 775 O O . ASN A 1 103 ? 32.472 -29.904 7.191 1.00 74.63 350 ASN A O 1
ATOM 780 N N . VAL A 1 104 ? 33.510 -28.083 6.356 1.00 63.55 351 VAL A N 1
ATOM 781 C CA . VAL A 1 104 ? 34.395 -28.856 5.514 1.00 79.94 351 VAL A CA 1
ATOM 782 C C . VAL A 1 104 ? 35.265 -29.710 6.391 1.00 70.00 351 VAL A C 1
ATOM 783 O O . VAL A 1 104 ? 35.866 -29.208 7.310 1.00 71.19 351 VAL A O 1
ATOM 787 N N . GLU A 1 105 ? 35.337 -30.999 6.118 1.00 79.79 352 GLU A N 1
ATOM 788 C CA . GLU A 1 105 ? 36.159 -31.865 6.932 1.00 71.92 352 GLU A CA 1
ATOM 789 C C . GLU A 1 105 ? 36.906 -32.881 6.062 1.00 75.13 352 GLU A C 1
ATOM 790 O O . GLU A 1 105 ? 36.303 -33.558 5.238 1.00 73.37 352 GLU A O 1
ATOM 796 N N . GLU A 1 106 ? 38.220 -32.976 6.243 1.00 73.16 353 GLU A N 1
ATOM 797 C CA . GLU A 1 106 ? 39.017 -33.965 5.526 1.00 75.78 353 GLU A CA 1
ATOM 798 C C . GLU A 1 106 ? 39.066 -35.287 6.277 1.00 70.83 353 GLU A C 1
ATOM 799 O O . GLU A 1 106 ? 40.061 -35.623 6.915 1.00 70.58 353 GLU A O 1
ATOM 805 N N . ILE A 1 107 ? 37.985 -36.043 6.182 1.00 67.53 354 ILE A N 1
ATOM 806 C CA . ILE A 1 107 ? 37.861 -37.278 6.952 1.00 66.70 354 ILE A CA 1
ATOM 807 C C . ILE A 1 107 ? 38.839 -38.358 6.518 1.00 65.76 354 ILE A C 1
ATOM 808 O O . ILE A 1 107 ? 39.034 -39.316 7.233 1.00 64.36 354 ILE A O 1
ATOM 813 N N . ALA A 1 108 ? 39.427 -38.224 5.330 1.00 68.97 355 ALA A N 1
ATOM 814 C CA . ALA A 1 108 ? 40.439 -39.183 4.869 1.00 76.02 355 ALA A CA 1
ATOM 815 C C . ALA A 1 108 ? 41.215 -38.594 3.716 1.00 69.35 355 ALA A C 1
ATOM 816 O O . ALA A 1 108 ? 40.854 -37.552 3.182 1.00 63.59 355 ALA A O 1
ATOM 818 N N . TYR A 1 109 ? 42.294 -39.261 3.343 1.00 72.51 356 TYR A N 1
ATOM 819 C CA . TYR A 1 109 ? 43.130 -38.768 2.269 1.00 72.07 356 TYR A CA 1
ATOM 820 C C . TYR A 1 109 ? 42.396 -38.813 0.926 1.00 76.28 356 TYR A C 1
ATOM 821 O O . TYR A 1 109 ? 42.753 -38.084 0.002 1.00 82.86 356 TYR A O 1
ATOM 830 N N . ASN A 1 110 ? 41.375 -39.667 0.822 1.00 70.02 357 ASN A N 1
ATOM 831 C CA . ASN A 1 110 ? 40.566 -39.738 -0.393 1.00 63.64 357 ASN A CA 1
ATOM 832 C C . ASN A 1 110 ? 39.110 -39.355 -0.154 1.00 67.70 357 ASN A C 1
ATOM 833 O O . ASN A 1 110 ? 38.232 -39.766 -0.898 1.00 65.89 357 ASN A O 1
ATOM 838 N N . ALA A 1 111 ? 38.834 -38.563 0.870 1.00 72.14 358 ALA A N 1
ATOM 839 C CA . ALA A 1 111 ? 37.456 -38.118 1.047 1.00 72.94 358 ALA A CA 1
ATOM 840 C C . ALA A 1 111 ? 37.345 -36.762 1.712 1.00 69.90 358 ALA A C 1
ATOM 841 O O . ALA A 1 111 ? 38.094 -36.450 2.635 1.00 70.68 358 ALA A O 1
ATOM 843 N N . ILE A 1 112 ? 36.411 -35.950 1.220 1.00 63.67 359 ILE A N 1
ATOM 844 C CA . ILE A 1 112 ? 36.141 -34.670 1.851 1.00 70.63 359 ILE A CA 1
ATOM 845 C C . ILE A 1 112 ? 34.658 -34.518 2.131 1.00 71.88 359 ILE A C 1
ATOM 846 O O . ILE A 1 112 ? 33.829 -34.781 1.272 1.00 68.90 359 ILE A O 1
ATOM 851 N N . SER A 1 113 ? 34.341 -34.100 3.352 1.00 67.22 360 SER A N 1
ATOM 852 C CA . SER A 1 113 ? 32.965 -33.959 3.805 1.00 63.42 360 SER A CA 1
ATOM 853 C C . SER A 1 113 ? 32.622 -32.478 4.026 1.00 68.42 360 SER A C 1
ATOM 854 O O . SER A 1 113 ? 33.462 -31.679 4.451 1.00 67.69 360 SER A O 1
ATOM 857 N N . PHE A 1 114 ? 31.382 -32.109 3.741 1.00 60.47 361 PHE A N 1
ATOM 858 C CA . PHE A 1 114 ? 30.944 -30.722 3.923 1.00 56.93 361 PHE A CA 1
ATOM 859 C C . PHE A 1 114 ? 29.433 -30.719 3.999 1.00 59.89 361 PHE A C 1
ATOM 860 O O . PHE A 1 114 ? 28.791 -31.676 3.554 1.00 63.83 361 PHE A O 1
ATOM 868 N N . THR A 1 115 ? 28.861 -29.671 4.585 1.00 65.46 362 THR A N 1
ATOM 869 C CA . THR A 1 115 ? 27.410 -29.561 4.637 1.00 69.06 362 THR A CA 1
ATOM 870 C C . THR A 1 115 ? 26.963 -28.430 3.725 1.00 69.57 362 THR A C 1
ATOM 871 O O . THR A 1 115 ? 27.749 -27.547 3.407 1.00 75.83 362 THR A O 1
ATOM 875 N N . TRP A 1 116 ? 25.707 -28.477 3.289 1.00 67.61 363 TRP A N 1
ATOM 876 C CA . TRP A 1 116 ? 25.140 -27.417 2.477 1.00 70.57 363 TRP A CA 1
ATOM 877 C C . TRP A 1 116 ? 23.623 -27.413 2.607 1.00 76.72 363 TRP A C 1
ATOM 878 O O . TRP A 1 116 ? 23.039 -28.362 3.134 1.00 76.75 363 TRP A O 1
ATOM 889 N N . ASP A 1 117 ? 23.006 -26.326 2.145 1.00 79.38 364 ASP A N 1
ATOM 890 C CA . ASP A 1 117 ? 21.562 -26.136 2.200 1.00 83.25 364 ASP A CA 1
ATOM 891 C C . ASP A 1 117 ? 20.941 -26.451 0.831 1.00 83.09 364 ASP A C 1
ATOM 892 O O . ASP A 1 117 ? 21.380 -25.933 -0.201 1.00 87.95 364 ASP A O 1
ATOM 897 N N . ILE A 1 118 ? 19.913 -27.295 0.824 1.00 77.92 365 ILE A N 1
ATOM 898 C CA . ILE A 1 118 ? 19.329 -27.757 -0.431 1.00 81.06 365 ILE A CA 1
ATOM 899 C C . ILE A 1 118 ? 18.555 -26.657 -1.156 1.00 74.39 365 ILE A C 1
ATOM 900 O O . ILE A 1 118 ? 18.161 -26.828 -2.301 1.00 95.94 365 ILE A O 1
ATOM 905 N N . ASN A 1 119 ? 18.340 -25.529 -0.489 1.00 90.66 366 ASN A N 1
ATOM 906 C CA . ASN A 1 119 ? 17.744 -24.372 -1.144 1.00 103.99 366 ASN A CA 1
ATOM 907 C C . ASN A 1 119 ? 18.788 -23.597 -1.938 1.00 97.06 366 ASN A C 1
ATOM 908 O O . ASN A 1 119 ? 18.471 -22.654 -2.657 1.00 97.72 366 ASN A O 1
ATOM 913 N N . ASP A 1 120 ? 20.041 -24.007 -1.800 1.00 95.44 367 ASP A N 1
ATOM 914 C CA . ASP A 1 120 ? 21.124 -23.393 -2.542 1.00 88.53 367 ASP A CA 1
ATOM 915 C C . ASP A 1 120 ? 21.774 -24.417 -3.436 1.00 92.43 367 ASP A C 1
ATOM 916 O O . ASP A 1 120 ? 21.482 -25.606 -3.366 1.00 112.65 367 ASP A O 1
ATOM 921 N N . GLU A 1 121 ? 22.655 -23.940 -4.294 1.00 85.48 368 GLU A N 1
ATOM 922 C CA . GLU A 1 121 ? 23.482 -24.819 -5.080 1.00 72.14 368 GLU A CA 1
ATOM 923 C C . GLU A 1 121 ? 24.874 -24.764 -4.482 1.00 71.28 368 GLU A C 1
ATOM 924 O O . GLU A 1 121 ? 25.472 -23.696 -4.374 1.00 88.19 368 GLU A O 1
ATOM 930 N N . ALA A 1 122 ? 25.375 -25.914 -4.064 1.00 65.53 369 ALA A N 1
ATOM 931 C CA . ALA A 1 122 ? 26.721 -25.997 -3.517 1.00 61.96 369 ALA A CA 1
ATOM 932 C C . ALA A 1 122 ? 27.743 -26.028 -4.651 1.00 75.86 369 ALA A C 1
ATOM 933 O O . ALA A 1 122 ? 27.601 -26.780 -5.628 1.00 64.56 369 ALA A O 1
ATOM 935 N N . LYS A 1 123 ? 28.755 -25.181 -4.529 1.00 67.08 370 LYS A N 1
ATOM 936 C CA . LYS A 1 123 ? 29.830 -25.118 -5.512 1.00 61.52 370 LYS A CA 1
ATOM 937 C C . LYS A 1 123 ? 31.146 -25.424 -4.836 1.00 68.18 370 LYS A C 1
ATOM 938 O O . LYS A 1 123 ? 31.520 -24.761 -3.869 1.00 79.14 370 LYS A O 1
ATOM 944 N N . VAL A 1 124 ? 31.841 -26.439 -5.326 1.00 61.54 371 VAL A N 1
ATOM 945 C CA . VAL A 1 124 ? 33.147 -26.779 -4.770 1.00 64.90 371 VAL A CA 1
ATOM 946 C C . VAL A 1 124 ? 34.109 -26.973 -5.902 1.00 70.59 371 VAL A C 1
ATOM 947 O O . VAL A 1 124 ? 33.690 -27.193 -7.040 1.00 69.61 371 VAL A O 1
ATOM 951 N N . PHE A 1 125 ? 35.398 -26.900 -5.593 1.00 71.54 372 PHE A N 1
ATOM 952 C CA . PHE A 1 125 ? 36.428 -27.056 -6.607 1.00 64.71 372 PHE A CA 1
ATOM 953 C C . PHE A 1 125 ? 37.414 -28.096 -6.129 1.00 69.82 372 PHE A C 1
ATOM 954 O O . PHE A 1 125 ? 38.066 -27.948 -5.090 1.00 72.42 372 PHE A O 1
ATOM 962 N N . ILE A 1 126 ? 37.481 -29.171 -6.901 1.00 65.43 373 ILE A N 1
ATOM 963 C CA . ILE A 1 126 ? 38.075 -30.425 -6.467 1.00 58.61 373 ILE A CA 1
ATOM 964 C C . ILE A 1 126 ? 39.199 -30.835 -7.382 1.00 63.74 373 ILE A C 1
ATOM 965 O O . ILE A 1 126 ? 39.071 -30.761 -8.590 1.00 72.23 373 ILE A O 1
ATOM 970 N N . SER A 1 127 ? 40.317 -31.236 -6.803 1.00 62.16 374 SER A N 1
ATOM 971 C CA . SER A 1 127 ? 41.403 -31.785 -7.587 1.00 71.65 374 SER A CA 1
ATOM 972 C C . SER A 1 127 ? 41.584 -33.231 -7.174 1.00 76.98 374 SER A C 1
ATOM 973 O O . SER A 1 127 ? 41.393 -33.578 -6.016 1.00 72.41 374 SER A O 1
ATOM 976 N N . VAL A 1 128 ? 41.911 -34.080 -8.136 1.00 63.27 375 VAL A N 1
ATOM 977 C CA . VAL A 1 128 ? 42.288 -35.455 -7.854 1.00 71.42 375 VAL A CA 1
ATOM 978 C C . VAL A 1 128 ? 43.786 -35.496 -8.079 1.00 71.81 375 VAL A C 1
ATOM 979 O O . VAL A 1 128 ? 44.287 -34.911 -9.040 1.00 81.81 375 VAL A O 1
ATOM 983 N N . ASN A 1 129 ? 44.510 -36.133 -7.173 1.00 74.94 376 ASN A N 1
ATOM 984 C CA . ASN A 1 129 ? 45.953 -35.991 -7.153 1.00 73.57 376 ASN A CA 1
ATOM 985 C C . ASN A 1 129 ? 46.687 -37.295 -7.432 1.00 74.49 376 ASN A C 1
ATOM 986 O O . ASN A 1 129 ? 47.867 -37.411 -7.130 1.00 82.01 376 ASN A O 1
ATOM 991 N N . CYS A 1 130 ? 45.999 -38.273 -8.018 1.00 64.37 377 CYS A N 1
ATOM 992 C CA . CYS A 1 130 ? 46.671 -39.531 -8.351 1.00 81.14 377 CYS A CA 1
ATOM 993 C C . CYS A 1 130 ? 46.402 -39.978 -9.777 1.00 96.72 377 CYS A C 1
ATOM 994 O O . CYS A 1 130 ? 45.316 -39.761 -10.295 1.00 77.65 377 CYS A O 1
ATOM 997 N N . LEU A 1 131 ? 47.399 -40.609 -10.395 1.00 100.70 378 LEU A N 1
ATOM 998 C CA . LEU A 1 131 ? 47.271 -41.142 -11.748 1.00 98.62 378 LEU A CA 1
ATOM 999 C C . LEU A 1 131 ? 46.743 -42.569 -11.726 1.00 99.00 378 LEU A C 1
ATOM 1000 O O . LEU A 1 131 ? 46.969 -43.304 -10.774 1.00 88.65 378 LEU A O 1
ATOM 1005 N N . SER A 1 132 ? 46.050 -42.963 -12.788 1.00 110.61 379 SER A N 1
ATOM 1006 C CA . SER A 1 132 ? 45.490 -44.307 -12.876 1.00 106.11 379 SER A CA 1
ATOM 1007 C C . SER A 1 132 ? 46.594 -45.366 -12.843 1.00 109.42 379 SER A C 1
ATOM 1008 O O . SER A 1 132 ? 46.374 -46.497 -12.411 1.00 109.72 379 SER A O 1
ATOM 1011 N N . THR A 1 133 ? 47.788 -44.982 -13.286 1.00 110.80 380 THR A N 1
ATOM 1012 C CA . THR A 1 133 ? 48.925 -45.893 -13.324 1.00 118.00 380 THR A CA 1
ATOM 1013 C C . THR A 1 133 ? 49.866 -45.699 -12.139 1.00 124.26 380 THR A C 1
ATOM 1014 O O . THR A 1 133 ? 51.013 -46.144 -12.167 1.00 121.23 380 THR A O 1
ATOM 1018 N N . ASP A 1 134 ? 49.378 -45.036 -11.098 1.00 124.77 381 ASP A N 1
ATOM 1019 C CA . ASP A 1 134 ? 50.207 -44.748 -9.935 1.00 113.63 381 ASP A CA 1
ATOM 1020 C C . ASP A 1 134 ? 50.142 -45.878 -8.921 1.00 116.25 381 ASP A C 1
ATOM 1021 O O . ASP A 1 134 ? 50.680 -45.764 -7.821 1.00 110.92 381 ASP A O 1
ATOM 1026 N N . PHE A 1 135 ? 49.493 -46.976 -9.293 1.00 123.23 382 PHE A N 1
ATOM 1027 C CA . PHE A 1 135 ? 49.282 -48.067 -8.351 1.00 139.60 382 PHE A CA 1
ATOM 1028 C C . PHE A 1 135 ? 50.086 -49.315 -8.727 1.00 146.76 382 PHE A C 1
ATOM 1029 O O . PHE A 1 135 ? 49.978 -50.354 -8.069 1.00 145.63 382 PHE A O 1
ATOM 1037 N N . SER A 1 136 ? 50.902 -49.189 -9.775 1.00 153.03 383 SER A N 1
ATOM 1038 C CA . SER A 1 136 ? 51.864 -50.222 -10.174 1.00 156.63 383 SER A CA 1
ATOM 1039 C C . SER A 1 136 ? 52.890 -49.633 -11.158 1.00 157.48 383 SER A C 1
ATOM 1040 O O . SER A 1 136 ? 52.511 -48.983 -12.140 1.00 159.64 383 SER A O 1
ATOM 1043 N N . SER A 1 137 ? 54.175 -49.877 -10.902 1.00 164.50 384 SER A N 1
ATOM 1044 C CA . SER A 1 137 ? 55.261 -49.183 -11.598 1.00 165.55 384 SER A CA 1
ATOM 1045 C C . SER A 1 137 ? 55.817 -49.884 -12.839 1.00 169.58 384 SER A C 1
ATOM 1046 O O . SER A 1 137 ? 57.011 -50.183 -12.856 1.00 170.82 384 SER A O 1
ATOM 1049 N N . GLN A 1 138 ? 55.008 -50.123 -13.875 1.00 175.49 385 GLN A N 1
ATOM 1050 C CA . GLN A 1 138 ? 55.536 -50.702 -15.113 1.00 183.65 385 GLN A CA 1
ATOM 1051 C C . GLN A 1 138 ? 55.610 -49.612 -16.168 1.00 178.83 385 GLN A C 1
ATOM 1052 O O . GLN A 1 138 ? 54.858 -49.608 -17.137 1.00 166.23 385 GLN A O 1
ATOM 1058 N N . VAL A 1 141 ? 50.869 -50.610 -16.077 1.00 173.88 388 VAL A N 1
ATOM 1059 C CA . VAL A 1 141 ? 50.061 -51.365 -17.028 1.00 172.81 388 VAL A CA 1
ATOM 1060 C C . VAL A 1 141 ? 48.613 -50.875 -17.064 1.00 175.41 388 VAL A C 1
ATOM 1061 O O . VAL A 1 141 ? 47.851 -51.084 -16.113 1.00 173.56 388 VAL A O 1
ATOM 1065 N N . LYS A 1 142 ? 48.255 -50.210 -18.161 1.00 170.97 389 LYS A N 1
ATOM 1066 C CA . LYS A 1 142 ? 46.878 -49.791 -18.450 1.00 162.56 389 LYS A CA 1
ATOM 1067 C C . LYS A 1 142 ? 46.293 -48.803 -17.437 1.00 154.40 389 LYS A C 1
ATOM 1068 O O . LYS A 1 142 ? 45.778 -47.750 -17.820 1.00 151.14 389 LYS A O 1
ATOM 1074 N N . GLY A 1 143 ? 46.359 -49.150 -16.155 1.00 142.05 390 GLY A N 1
ATOM 1075 C CA . GLY A 1 143 ? 45.845 -48.293 -15.103 1.00 129.99 390 GLY A CA 1
ATOM 1076 C C . GLY A 1 143 ? 44.685 -48.912 -14.347 1.00 124.20 390 GLY A C 1
ATOM 1077 O O . GLY A 1 143 ? 44.008 -49.807 -14.850 1.00 123.92 390 GLY A O 1
ATOM 1078 N N . LEU A 1 144 ? 44.466 -48.445 -13.124 1.00 116.62 391 LEU A N 1
ATOM 1079 C CA . LEU A 1 144 ? 43.316 -48.879 -12.340 1.00 98.37 391 LEU A CA 1
ATOM 1080 C C . LEU A 1 144 ? 42.194 -47.885 -12.501 1.00 85.04 391 LEU A C 1
ATOM 1081 O O . LEU A 1 144 ? 42.406 -46.687 -12.339 1.00 93.43 391 LEU A O 1
ATOM 1086 N N . PRO A 1 145 ? 40.997 -48.378 -12.848 1.00 83.70 392 PRO A N 1
ATOM 1087 C CA . PRO A 1 145 ? 39.862 -47.477 -13.058 1.00 83.51 392 PRO A CA 1
ATOM 1088 C C . PRO A 1 145 ? 39.458 -46.777 -11.775 1.00 77.12 392 PRO A C 1
ATOM 1089 O O . PRO A 1 145 ? 39.360 -47.397 -10.723 1.00 94.04 392 PRO A O 1
ATOM 1093 N N . LEU A 1 146 ? 39.239 -45.474 -11.886 1.00 80.47 393 LEU A N 1
ATOM 1094 C CA . LEU A 1 146 ? 38.902 -44.632 -10.754 1.00 74.44 393 LEU A CA 1
ATOM 1095 C C . LEU A 1 146 ? 37.556 -43.947 -10.959 1.00 63.94 393 LEU A C 1
ATOM 1096 O O . LEU A 1 146 ? 37.188 -43.614 -12.080 1.00 78.73 393 LEU A O 1
ATOM 1101 N N . ASN A 1 147 ? 36.837 -43.736 -9.860 1.00 68.59 394 ASN A N 1
ATOM 1102 C CA . ASN A 1 147 ? 35.616 -42.943 -9.860 1.00 58.76 394 ASN A CA 1
ATOM 1103 C C . ASN A 1 147 ? 35.715 -41.783 -8.890 1.00 73.55 394 ASN A C 1
ATOM 1104 O O . ASN A 1 147 ? 36.424 -41.857 -7.876 1.00 66.79 394 ASN A O 1
ATOM 1109 N N . ILE A 1 148 ? 35.001 -40.708 -9.187 1.00 59.43 395 ILE A N 1
ATOM 1110 C CA . ILE A 1 148 ? 34.699 -39.762 -8.135 1.00 61.57 395 ILE A CA 1
ATOM 1111 C C . ILE A 1 148 ? 33.325 -40.140 -7.663 1.00 69.29 395 ILE A C 1
ATOM 1112 O O . ILE A 1 148 ? 32.408 -40.255 -8.467 1.00 71.82 395 ILE A O 1
ATOM 1117 N N . GLN A 1 149 ? 33.187 -40.392 -6.364 1.00 59.49 396 GLN A N 1
ATOM 1118 C CA . GLN A 1 149 ? 31.883 -40.788 -5.848 1.00 60.31 396 GLN A CA 1
ATOM 1119 C C . GLN A 1 149 ? 31.414 -39.744 -4.856 1.00 59.16 396 GLN A C 1
ATOM 1120 O O . GLN A 1 149 ? 32.218 -39.145 -4.134 1.00 63.82 396 GLN A O 1
ATOM 1126 N N . ILE A 1 150 ? 30.114 -39.505 -4.843 1.00 61.92 397 ILE A N 1
ATOM 1127 C CA . ILE A 1 150 ? 29.527 -38.553 -3.913 1.00 64.35 397 ILE A CA 1
ATOM 1128 C C . ILE A 1 150 ? 28.393 -39.222 -3.147 1.00 76.15 397 ILE A C 1
ATOM 1129 O O . ILE A 1 150 ? 27.443 -39.723 -3.739 1.00 68.34 397 ILE A O 1
ATOM 1134 N N . ASP A 1 151 ? 28.515 -39.251 -1.828 1.00 61.15 398 ASP A N 1
ATOM 1135 C CA . ASP A 1 151 ? 27.449 -39.767 -0.974 1.00 69.88 398 ASP A CA 1
ATOM 1136 C C . ASP A 1 151 ? 26.823 -38.602 -0.217 1.00 55.38 398 ASP A C 1
ATOM 1137 O O . ASP A 1 151 ? 27.533 -37.780 0.354 1.00 62.17 398 ASP A O 1
ATOM 1142 N N . THR A 1 152 ? 25.497 -38.521 -0.212 1.00 59.58 399 THR A N 1
ATOM 1143 C CA . THR A 1 152 ? 24.826 -37.423 0.471 1.00 54.39 399 THR A CA 1
ATOM 1144 C C . THR A 1 152 ? 23.943 -37.943 1.613 1.00 68.99 399 THR A C 1
ATOM 1145 O O . THR A 1 152 ? 23.121 -38.843 1.430 1.00 72.34 399 THR A O 1
ATOM 1149 N N . TYR A 1 153 ? 24.153 -37.368 2.797 1.00 72.68 400 TYR A N 1
ATOM 1150 C CA . TYR A 1 153 ? 23.485 -37.782 4.029 1.00 62.11 400 TYR A CA 1
ATOM 1151 C C . TYR A 1 153 ? 22.490 -36.728 4.509 1.00 64.41 400 TYR A C 1
ATOM 1152 O O . TYR A 1 1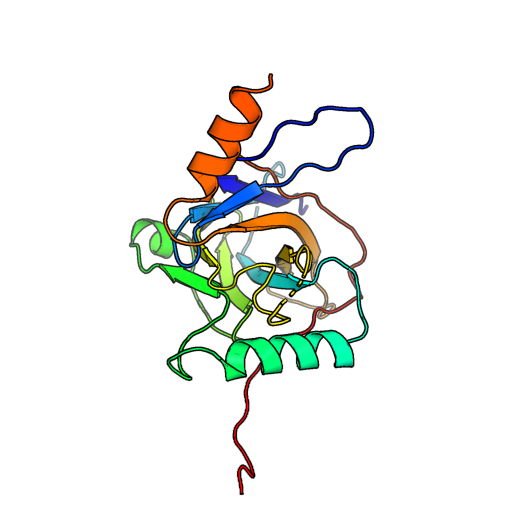53 ? 22.810 -35.534 4.502 1.00 74.62 400 TYR A O 1
ATOM 1161 N N . SER A 1 154 ? 21.300 -37.148 4.941 1.00 69.64 401 SER A N 1
ATOM 1162 C CA . SER A 1 154 ? 20.449 -36.225 5.687 1.00 79.61 401 SER A CA 1
ATOM 1163 C C . SER A 1 154 ? 21.226 -35.827 6.928 1.00 92.46 401 SER A C 1
ATOM 1164 O O . SER A 1 154 ? 22.054 -36.595 7.416 1.00 82.02 401 SER A O 1
ATOM 1167 N N . TYR A 1 155 ? 20.982 -34.628 7.437 1.00 111.40 402 TYR A N 1
ATOM 1168 C CA . TYR A 1 155 ? 21.743 -34.190 8.596 1.00 130.29 402 TYR A CA 1
ATOM 1169 C C . TYR A 1 155 ? 21.364 -35.032 9.820 1.00 135.34 402 TYR A C 1
ATOM 1170 O O . TYR A 1 155 ? 22.235 -35.343 10.651 1.00 123.03 402 TYR A O 1
ATOM 1179 N N . ASN A 1 156 ? 20.088 -35.421 9.917 1.00 134.07 403 ASN A N 1
ATOM 1180 C CA . ASN A 1 156 ? 19.647 -36.334 10.974 1.00 139.56 403 ASN A CA 1
ATOM 1181 C C . ASN A 1 156 ? 20.441 -37.632 10.955 1.00 132.79 403 ASN A C 1
ATOM 1182 O O . ASN A 1 156 ? 20.826 -38.151 12.008 1.00 116.36 403 ASN A O 1
ATOM 1187 N N . ASN A 1 157 ? 20.688 -38.132 9.743 1.00 122.74 404 ASN A N 1
ATOM 1188 C CA . ASN A 1 157 ? 21.478 -39.338 9.526 1.00 112.74 404 ASN A CA 1
ATOM 1189 C C . ASN A 1 157 ? 21.002 -40.450 10.448 1.00 124.29 404 ASN A C 1
ATOM 1190 O O . ASN A 1 157 ? 21.784 -41.054 11.188 1.00 120.68 404 ASN A O 1
ATOM 1195 N N . ARG A 1 158 ? 19.694 -40.672 10.403 1.00 142.68 405 ARG A N 1
ATOM 1196 C CA . ARG A 1 158 ? 18.988 -41.611 11.266 1.00 153.84 405 ARG A CA 1
ATOM 1197 C C . ARG A 1 158 ? 19.419 -43.039 10.977 1.00 147.95 405 ARG A C 1
ATOM 1198 O O . ARG A 1 158 ? 19.655 -43.840 11.886 1.00 127.89 405 ARG A O 1
ATOM 1206 N N . SER A 1 159 ? 19.516 -43.331 9.682 1.00 144.47 406 SER A N 1
ATOM 1207 C CA . SER A 1 159 ? 19.874 -44.650 9.172 1.00 129.14 406 SER A CA 1
ATOM 1208 C C . SER A 1 159 ? 21.369 -44.898 9.258 1.00 118.42 406 SER A C 1
ATOM 1209 O O . SER A 1 159 ? 21.817 -46.045 9.182 1.00 127.88 406 SER A O 1
ATOM 1212 N N . ASN A 1 160 ? 22.126 -43.809 9.394 1.00 95.36 407 ASN A N 1
ATOM 1213 C CA . ASN A 1 160 ? 23.585 -43.828 9.338 1.00 103.04 407 ASN A CA 1
ATOM 1214 C C . ASN A 1 160 ? 24.092 -44.175 7.929 1.00 100.46 407 ASN A C 1
ATOM 1215 O O . ASN A 1 160 ? 25.302 -44.280 7.704 1.00 100.24 407 ASN A O 1
ATOM 1220 N N . LYS A 1 161 ? 23.152 -44.332 6.993 1.00 89.92 408 LYS A N 1
ATOM 1221 C CA . LYS A 1 161 ? 23.438 -44.584 5.577 1.00 84.95 408 LYS A CA 1
ATOM 1222 C C . LYS A 1 161 ? 23.215 -43.319 4.742 1.00 72.04 408 LYS A C 1
ATOM 1223 O O . LYS A 1 161 ? 22.494 -42.408 5.167 1.00 80.97 408 LYS A O 1
ATOM 1229 N N . PRO A 1 162 ? 23.825 -43.252 3.550 1.00 76.70 409 PRO A N 1
ATOM 1230 C CA . PRO A 1 162 ? 23.507 -42.129 2.665 1.00 65.84 409 PRO A CA 1
ATOM 1231 C C . PRO A 1 162 ? 22.059 -42.200 2.193 1.00 70.59 409 PRO A C 1
ATOM 1232 O O . PRO A 1 162 ? 21.500 -43.292 2.110 1.00 74.39 409 PRO A O 1
ATOM 1236 N N . VAL A 1 163 ? 21.457 -41.060 1.880 1.00 74.68 410 VAL A N 1
ATOM 1237 C CA . VAL A 1 163 ? 20.123 -41.072 1.299 1.00 75.31 410 VAL A CA 1
ATOM 1238 C C . VAL A 1 163 ? 20.213 -40.964 -0.219 1.00 72.95 410 VAL A C 1
ATOM 1239 O O . VAL A 1 163 ? 19.215 -41.103 -0.916 1.00 78.45 410 VAL A O 1
ATOM 1243 N N . HIS A 1 164 ? 21.417 -40.716 -0.724 1.00 66.49 411 HIS A N 1
ATOM 1244 C CA . HIS A 1 164 ? 21.620 -40.588 -2.162 1.00 71.75 411 HIS A CA 1
ATOM 1245 C C . HIS A 1 164 ? 23.073 -40.774 -2.520 1.00 68.04 411 HIS A C 1
ATOM 1246 O O . HIS A 1 164 ? 23.969 -40.344 -1.789 1.00 66.42 411 HIS A O 1
ATOM 1253 N N . ARG A 1 165 ? 23.315 -41.445 -3.637 1.00 61.93 412 ARG A N 1
ATOM 1254 C CA . ARG A 1 165 ? 24.675 -41.674 -4.088 1.00 68.78 412 ARG A CA 1
ATOM 1255 C C . ARG A 1 165 ? 24.734 -41.622 -5.604 1.00 76.56 412 ARG A C 1
ATOM 1256 O O . ARG A 1 165 ? 23.826 -42.079 -6.295 1.00 66.99 412 ARG A O 1
ATOM 1264 N N . ALA A 1 166 ? 25.827 -41.075 -6.111 1.00 61.78 413 ALA A N 1
ATOM 1265 C CA . ALA A 1 166 ? 26.055 -41.000 -7.536 1.00 71.64 413 ALA A CA 1
ATOM 1266 C C . ALA A 1 166 ? 27.543 -41.122 -7.779 1.00 72.45 413 ALA A C 1
ATOM 1267 O O . ALA A 1 166 ? 28.345 -40.952 -6.858 1.00 65.66 413 ALA A O 1
ATOM 1269 N N . TYR A 1 167 ? 27.927 -41.435 -9.007 1.00 56.05 414 TYR A N 1
ATOM 1270 C CA . TYR A 1 167 ? 29.355 -41.490 -9.302 1.00 58.16 414 TYR A CA 1
ATOM 1271 C C . TYR A 1 167 ? 29.664 -40.956 -10.676 1.00 69.69 414 TYR A C 1
ATOM 1272 O O . TYR A 1 167 ? 28.778 -40.595 -11.452 1.00 65.84 414 TYR A O 1
ATOM 1281 N N . CYS A 1 168 ? 30.939 -41.007 -10.988 1.00 71.81 415 CYS A N 1
ATOM 1282 C CA . CYS A 1 168 ? 31.446 -40.430 -12.191 1.00 82.30 415 CYS A CA 1
ATOM 1283 C C . CYS A 1 168 ? 32.784 -41.090 -12.526 1.00 76.71 415 CYS A C 1
ATOM 1284 O O . CYS A 1 168 ? 33.715 -41.044 -11.724 1.00 72.56 415 CYS A O 1
ATOM 1287 N N . GLN A 1 169 ? 32.874 -41.735 -13.689 1.00 60.73 416 GLN A N 1
ATOM 1288 C CA . GLN A 1 169 ? 34.128 -42.411 -14.080 1.00 60.27 416 GLN A CA 1
ATOM 1289 C C . GLN A 1 169 ? 35.155 -41.411 -14.588 1.00 63.75 416 GLN A C 1
ATOM 1290 O O . GLN A 1 169 ? 34.848 -40.567 -15.424 1.00 75.22 416 GLN A O 1
ATOM 1296 N N . ILE A 1 170 ? 36.376 -41.510 -14.078 1.00 69.15 417 ILE A N 1
ATOM 1297 C CA . ILE A 1 170 ? 37.432 -40.584 -14.462 1.00 68.15 417 ILE A CA 1
ATOM 1298 C C . ILE A 1 170 ? 38.728 -41.280 -14.866 1.00 74.31 417 ILE A C 1
ATOM 1299 O O . ILE A 1 170 ? 38.985 -42.431 -14.496 1.00 67.88 417 ILE A O 1
ATOM 1304 N N . LYS A 1 171 ? 39.532 -40.560 -15.639 1.00 72.71 418 LYS A N 1
ATOM 1305 C CA . LYS A 1 171 ? 40.918 -40.916 -15.895 1.00 83.35 418 LYS A CA 1
ATOM 1306 C C . LYS A 1 171 ? 41.720 -39.660 -15.658 1.00 85.85 418 LYS A C 1
ATOM 1307 O O . LYS A 1 171 ? 41.341 -38.568 -16.097 1.00 79.49 418 LYS A O 1
ATOM 1313 N N . VAL A 1 172 ? 42.830 -39.820 -14.960 1.00 83.83 419 VAL A N 1
ATOM 1314 C CA . VAL A 1 172 ? 43.630 -38.691 -14.557 1.00 75.48 419 VAL A CA 1
ATOM 1315 C C . VAL A 1 172 ? 44.952 -38.673 -15.306 1.00 83.27 419 VAL A C 1
ATOM 1316 O O . VAL A 1 172 ? 45.554 -39.717 -15.538 1.00 79.81 419 VAL A O 1
ATOM 1320 N N . PHE A 1 173 ? 45.398 -37.480 -15.682 1.00 82.47 420 PHE A N 1
ATOM 1321 C CA . PHE A 1 173 ? 46.628 -37.327 -16.443 1.00 84.87 420 PHE A CA 1
ATOM 1322 C C . PHE A 1 173 ? 47.564 -36.373 -15.737 1.00 84.52 420 PHE A C 1
ATOM 1323 O O . PHE A 1 173 ? 47.121 -35.573 -14.920 1.00 83.67 420 PHE A O 1
ATOM 1331 N N . CYS A 1 174 ? 48.852 -36.446 -16.066 1.00 80.35 421 CYS A N 1
ATOM 1332 C CA . CYS A 1 174 ? 49.813 -35.471 -15.564 1.00 97.77 421 CYS A CA 1
ATOM 1333 C C . CYS A 1 174 ? 49.968 -34.339 -16.573 1.00 109.10 421 CYS A C 1
ATOM 1334 O O . CYS A 1 174 ? 49.601 -34.482 -17.747 1.00 109.50 421 CYS A O 1
ATOM 1337 N N . ASP A 1 175 ? 50.506 -33.219 -16.093 1.00 120.50 422 ASP A N 1
ATOM 1338 C CA . ASP A 1 175 ? 50.686 -32.009 -16.889 1.00 120.59 422 ASP A CA 1
ATOM 1339 C C . ASP A 1 175 ? 49.351 -31.538 -17.458 1.00 127.38 422 ASP A C 1
ATOM 1340 O O . ASP A 1 175 ? 48.425 -31.228 -16.698 1.00 131.14 422 ASP A O 1
ATOM 1345 N N . LYS A 1 176 ? 49.249 -31.486 -18.783 1.00 108.77 423 LYS A N 1
ATOM 1346 C CA . LYS A 1 176 ? 48.007 -31.082 -19.430 1.00 95.38 423 LYS A CA 1
ATOM 1347 C C . LYS A 1 176 ? 47.489 -32.185 -20.358 1.00 94.42 423 LYS A C 1
ATOM 1348 O O . LYS A 1 176 ? 46.998 -31.910 -21.454 1.00 100.63 423 LYS A O 1
ATOM 1354 N N . GLY A 1 177 ? 47.598 -33.435 -19.910 1.00 79.06 424 GLY A N 1
ATOM 1355 C CA . GLY A 1 177 ? 47.306 -34.587 -20.751 1.00 89.03 424 GLY A CA 1
ATOM 1356 C C . GLY A 1 177 ? 45.835 -34.872 -21.008 1.00 92.94 424 GLY A C 1
ATOM 1357 O O . GLY A 1 177 ? 45.489 -35.613 -21.921 1.00 113.37 424 GLY A O 1
ATOM 1358 N N . ALA A 1 178 ? 44.964 -34.294 -20.194 1.00 82.55 425 ALA A N 1
ATOM 1359 C CA . ALA A 1 178 ? 43.536 -34.462 -20.383 1.00 77.01 425 ALA A CA 1
ATOM 1360 C C . ALA A 1 178 ? 43.102 -33.821 -21.699 1.00 85.51 425 ALA A C 1
ATOM 1361 O O . ALA A 1 178 ? 42.409 -34.435 -22.506 1.00 90.44 425 ALA A O 1
ATOM 1363 N N . GLU A 1 179 ? 43.521 -32.581 -21.913 1.00 85.73 426 GLU A N 1
ATOM 1364 C CA . GLU A 1 179 ? 43.170 -31.867 -23.135 1.00 83.01 426 GLU A CA 1
ATOM 1365 C C . GLU A 1 179 ? 43.854 -32.479 -24.356 1.00 99.13 426 GLU A C 1
ATOM 1366 O O . GLU A 1 179 ? 43.305 -32.455 -25.461 1.00 114.88 426 GLU A O 1
ATOM 1372 N N . ARG A 1 180 ? 45.041 -33.044 -24.157 1.00 104.95 427 ARG A N 1
ATOM 1373 C CA . ARG A 1 180 ? 45.769 -33.650 -25.265 1.00 105.86 427 ARG A CA 1
ATOM 1374 C C . ARG A 1 180 ? 45.075 -34.922 -25.742 1.00 94.37 427 ARG A C 1
ATOM 1375 O O . ARG A 1 180 ? 44.907 -35.127 -26.940 1.00 95.97 427 ARG A O 1
ATOM 1383 N N . LYS A 1 181 ? 44.659 -35.762 -24.795 1.00 109.26 428 LYS A N 1
ATOM 1384 C CA . LYS A 1 181 ? 44.028 -37.045 -25.108 1.00 105.04 428 LYS A CA 1
ATOM 1385 C C . LYS A 1 181 ? 42.724 -36.837 -25.864 1.00 100.70 428 LYS A C 1
ATOM 1386 O O . LYS A 1 181 ? 42.342 -37.660 -26.688 1.00 83.27 428 LYS A O 1
ATOM 1392 N N . ILE A 1 182 ? 42.045 -35.733 -25.571 1.00 99.21 429 ILE A N 1
ATOM 1393 C CA . ILE A 1 182 ? 40.809 -35.396 -26.261 1.00 85.23 429 ILE A CA 1
ATOM 1394 C C . ILE A 1 182 ? 41.098 -35.040 -27.715 1.00 101.02 429 ILE A C 1
ATOM 1395 O O . ILE A 1 182 ? 40.510 -35.618 -28.630 1.00 125.66 429 ILE A O 1
ATOM 1400 N N . ARG A 1 183 ? 42.003 -34.086 -27.927 1.00 94.78 430 ARG A N 1
ATOM 1401 C CA . ARG A 1 183 ? 42.364 -33.664 -29.280 1.00 109.32 430 ARG A CA 1
ATOM 1402 C C . ARG A 1 183 ? 42.933 -34.826 -30.078 1.00 98.70 430 ARG A C 1
ATOM 1403 O O . ARG A 1 183 ? 42.758 -34.906 -31.289 1.00 107.16 430 ARG A O 1
ATOM 1411 N N . ASP A 1 184 ? 43.591 -35.746 -29.383 1.00 104.54 431 ASP A N 1
ATOM 1412 C CA . ASP A 1 184 ? 44.189 -36.893 -30.053 1.00 120.91 431 ASP A CA 1
ATOM 1413 C C . ASP A 1 184 ? 43.205 -38.008 -30.419 1.00 122.78 431 ASP A C 1
ATOM 1414 O O . ASP A 1 184 ? 43.498 -38.809 -31.305 1.00 126.81 431 ASP A O 1
ATOM 1419 N N . GLU A 1 185 ? 42.042 -38.058 -29.774 1.00 118.60 432 GLU A N 1
ATOM 1420 C CA . GLU A 1 185 ? 40.979 -38.931 -30.272 1.00 119.67 432 GLU A CA 1
ATOM 1421 C C . GLU A 1 185 ? 40.098 -38.180 -31.285 1.00 125.54 432 GLU A C 1
ATOM 1422 O O . GLU A 1 185 ? 39.230 -38.775 -31.924 1.00 115.29 432 GLU A O 1
ATOM 1428 N N . GLU A 1 186 ? 40.343 -36.882 -31.447 1.00 125.17 433 GLU A N 1
ATOM 1429 C CA . GLU A 1 186 ? 39.583 -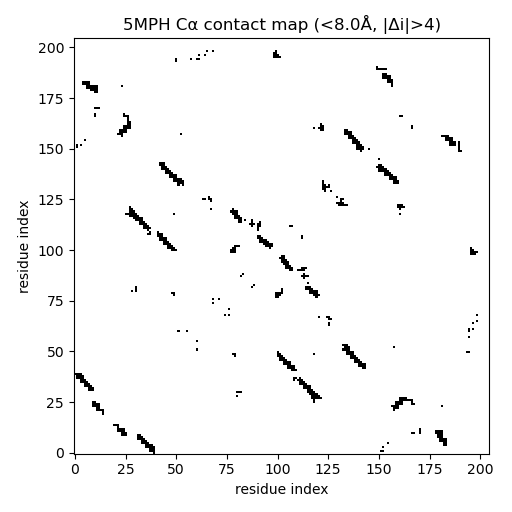36.079 -32.405 1.00 133.03 433 GLU A CA 1
ATOM 1430 C C . GLU A 1 186 ? 40.211 -36.115 -33.792 1.00 131.54 433 GLU A C 1
ATOM 1431 O O . GLU A 1 186 ? 39.520 -35.941 -34.795 1.00 139.04 433 GLU A O 1
ATOM 1437 N N . ARG A 1 187 ? 41.522 -36.328 -33.845 1.00 139.75 434 ARG A N 1
ATOM 1438 C CA . ARG A 1 187 ? 42.219 -36.397 -35.125 1.00 138.33 434 ARG A CA 1
ATOM 1439 C C . ARG A 1 187 ? 41.856 -37.693 -35.838 1.00 155.07 434 ARG A C 1
ATOM 1440 O O . ARG A 1 187 ? 41.784 -37.735 -37.067 1.00 174.41 434 ARG A O 1
ATOM 1442 N N . LYS A 1 188 ? 41.614 -38.748 -35.062 1.00 144.74 435 LYS A N 1
ATOM 1443 C CA . LYS A 1 188 ? 41.268 -40.043 -35.647 1.00 145.03 435 LYS A CA 1
ATOM 1444 C C . LYS A 1 188 ? 39.828 -40.011 -36.151 1.00 145.76 435 LYS A C 1
ATOM 1445 O O . LYS A 1 188 ? 39.501 -40.626 -37.175 1.00 155.43 435 LYS A O 1
ATOM 1451 N N . GLN A 1 189 ? 38.977 -39.271 -35.447 1.00 140.77 436 GLN A N 1
ATOM 1452 C CA . GLN A 1 189 ? 37.598 -39.093 -35.873 1.00 145.57 436 GLN A CA 1
ATOM 1453 C C . GLN A 1 189 ? 37.424 -37.746 -36.576 1.00 127.98 436 GLN A C 1
ATOM 1454 O O . GLN A 1 189 ? 37.992 -37.505 -37.642 1.00 137.70 436 GLN A O 1
ATOM 1460 N N . MET A 1 208 ? 28.682 -31.987 -22.876 1.00 135.24 455 MET A N 1
ATOM 1461 C CA . MET A 1 208 ? 30.031 -32.360 -23.302 1.00 148.93 455 MET A CA 1
ATOM 1462 C C . MET A 1 208 ? 31.048 -31.546 -22.509 1.00 151.48 455 MET A C 1
ATOM 1463 O O . MET A 1 208 ? 32.188 -31.983 -22.281 1.00 162.48 455 MET A O 1
ATOM 1468 N N . ASP A 1 209 ? 30.611 -30.368 -22.075 1.00 132.60 456 ASP A N 1
ATOM 1469 C CA . ASP A 1 209 ? 31.411 -29.530 -21.203 1.00 120.16 456 ASP A CA 1
ATOM 1470 C C . ASP A 1 209 ? 31.110 -29.847 -19.735 1.00 103.83 456 ASP A C 1
ATOM 1471 O O . ASP A 1 209 ? 31.791 -29.360 -18.823 1.00 92.61 456 ASP A O 1
ATOM 1476 N N . ILE A 1 210 ? 30.071 -30.652 -19.529 1.00 81.45 457 ILE A N 1
ATOM 1477 C CA . ILE A 1 210 ? 29.608 -31.013 -18.193 1.00 80.88 457 ILE A CA 1
ATOM 1478 C C . ILE A 1 210 ? 29.322 -32.501 -18.121 1.00 66.93 457 ILE A C 1
ATOM 1479 O O . ILE A 1 210 ? 28.553 -33.033 -18.929 1.00 72.09 457 ILE A O 1
ATOM 1484 N N . THR A 1 211 ? 29.940 -33.170 -17.155 1.00 66.82 458 THR A N 1
ATOM 1485 C CA . THR A 1 211 ? 29.596 -34.553 -16.861 1.00 68.06 458 THR A CA 1
ATOM 1486 C C . THR A 1 211 ? 28.588 -34.592 -15.731 1.00 71.81 458 THR A C 1
ATOM 1487 O O . THR A 1 211 ? 28.834 -34.014 -14.678 1.00 74.74 458 THR A O 1
ATOM 1491 N N . VAL A 1 212 ? 27.467 -35.279 -15.930 1.00 64.75 459 VAL A N 1
ATOM 1492 C CA . VAL A 1 212 ? 26.491 -35.477 -14.844 1.00 60.53 459 VAL A CA 1
ATOM 1493 C C . VAL A 1 212 ? 26.736 -36.805 -14.116 1.00 65.19 459 VAL A C 1
ATOM 1494 O O . VAL A 1 212 ? 26.916 -37.840 -14.748 1.00 69.73 459 VAL A O 1
ATOM 1498 N N . PHE A 1 213 ? 26.754 -36.778 -12.788 1.00 67.71 460 PHE A N 1
ATOM 1499 C CA . PHE A 1 213 ? 26.965 -38.003 -12.017 1.00 64.14 460 PHE A CA 1
ATOM 1500 C C . PHE A 1 213 ? 25.843 -39.007 -12.186 1.00 64.69 460 PHE A C 1
ATOM 1501 O O . PHE A 1 213 ? 24.667 -38.647 -12.275 1.00 62.79 460 PHE A O 1
ATOM 1509 N N . LYS A 1 214 ? 26.210 -40.279 -12.197 1.00 66.70 461 LYS A N 1
ATOM 1510 C CA . LYS A 1 214 ? 25.228 -41.341 -12.350 1.00 61.68 461 LYS A CA 1
ATOM 1511 C C . LYS A 1 214 ? 24.811 -41.873 -10.987 1.00 71.74 461 LYS A C 1
ATOM 1512 O O . LYS A 1 214 ? 25.635 -42.410 -10.253 1.00 70.25 461 LYS A O 1
ATOM 1518 N N . PRO A 1 215 ? 23.526 -41.720 -10.645 1.00 63.46 462 PRO A N 1
ATOM 1519 C CA . PRO A 1 215 ? 22.998 -42.247 -9.390 1.00 57.85 462 PRO A CA 1
ATOM 1520 C C . PRO A 1 215 ? 23.019 -43.762 -9.330 1.00 77.57 462 PRO A C 1
ATOM 1521 O O . PRO A 1 215 ? 22.889 -44.433 -10.359 1.00 64.28 462 PRO A O 1
ATOM 1525 N N . PHE A 1 216 ? 23.135 -44.292 -8.117 1.00 61.52 463 PHE A N 1
ATOM 1526 C CA . PHE A 1 216 ? 22.955 -45.721 -7.869 1.00 61.20 463 PHE A CA 1
ATOM 1527 C C . PHE A 1 216 ? 22.341 -45.908 -6.465 1.00 78.81 463 PHE A C 1
ATOM 1528 O O . PHE A 1 216 ? 22.471 -45.038 -5.599 1.00 69.48 463 PHE A O 1
ATOM 1536 N N . ILE A 1 217 ? 21.673 -47.033 -6.239 1.00 67.86 464 ILE A N 1
ATOM 1537 C CA . ILE A 1 217 ? 20.793 -47.175 -5.077 1.00 72.95 464 ILE A CA 1
ATOM 1538 C C . ILE A 1 217 ? 21.245 -48.166 -4.000 1.00 77.83 464 ILE A C 1
ATOM 1539 O O . ILE A 1 217 ? 20.553 -48.356 -2.993 1.00 84.45 464 ILE A O 1
ATOM 1544 N N . ASP A 1 218 ? 22.393 -48.797 -4.204 1.00 81.13 465 ASP A N 1
ATOM 1545 C CA . ASP A 1 218 ? 23.009 -49.571 -3.139 1.00 81.14 465 ASP A CA 1
ATOM 1546 C C . ASP A 1 218 ? 23.478 -48.638 -2.028 1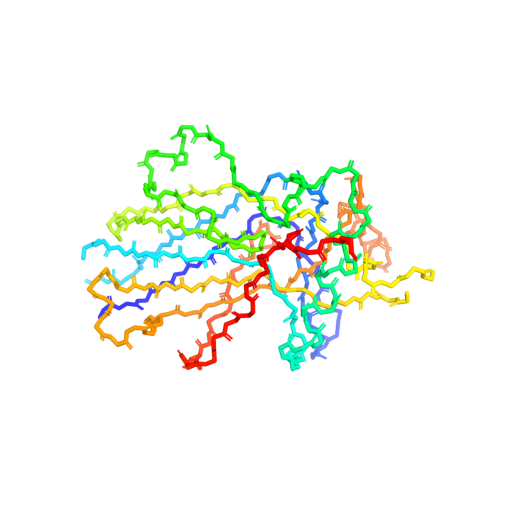.00 78.56 465 ASP A C 1
ATOM 1547 O O . ASP A 1 218 ? 24.576 -48.092 -2.084 1.00 73.01 465 ASP A O 1
ATOM 1552 N N . LEU A 1 219 ? 22.643 -48.474 -1.007 1.00 77.56 466 LEU A N 1
ATOM 1553 C CA . LEU A 1 219 ? 22.945 -47.551 0.083 1.00 78.40 466 LEU A CA 1
ATOM 1554 C C . LEU A 1 219 ? 23.772 -48.189 1.215 1.00 80.53 466 LEU A C 1
ATOM 1555 O O . LEU A 1 219 ? 24.135 -47.509 2.175 1.00 81.40 466 LEU A O 1
ATOM 1560 N N . ASP A 1 220 ? 24.077 -49.479 1.101 1.00 76.89 467 ASP A N 1
ATOM 1561 C CA . ASP A 1 220 ? 24.701 -50.208 2.208 1.00 80.93 467 ASP A CA 1
ATOM 1562 C C . ASP A 1 220 ? 26.218 -50.284 2.069 1.00 87.25 467 ASP A C 1
ATOM 1563 O O . ASP A 1 220 ? 26.945 -50.092 3.040 1.00 95.17 467 ASP A O 1
ATOM 1568 N N . THR A 1 221 ? 26.694 -50.573 0.865 1.00 89.24 468 THR A N 1
ATOM 1569 C CA . THR A 1 221 ? 28.129 -50.690 0.625 1.00 81.57 468 THR A CA 1
ATOM 1570 C C . THR A 1 221 ? 28.857 -49.395 0.999 1.00 78.29 468 THR A C 1
ATOM 1571 O O . THR A 1 221 ? 28.683 -48.364 0.346 1.00 82.80 468 THR A O 1
ATOM 1575 N N . GLN A 1 222 ? 29.637 -49.440 2.075 1.00 92.23 469 GLN A N 1
ATOM 1576 C CA . GLN A 1 222 ? 30.427 -48.279 2.469 1.00 87.99 469 GLN A CA 1
ATOM 1577 C C . GLN A 1 222 ? 31.774 -48.344 1.760 1.00 90.58 469 GLN A C 1
ATOM 1578 O O . GLN A 1 222 ? 32.314 -49.428 1.534 1.00 89.00 469 GLN A O 1
ATOM 1584 N N . PRO A 1 223 ? 32.295 -47.183 1.349 1.00 101.44 470 PRO A N 1
ATOM 1585 C CA . PRO A 1 223 ? 33.521 -47.148 0.545 1.00 101.26 470 PRO A CA 1
ATOM 1586 C C . PRO A 1 223 ? 34.774 -47.058 1.404 1.00 82.36 470 PRO A C 1
ATOM 1587 O O . PRO A 1 223 ? 34.711 -46.550 2.512 1.00 84.61 470 PRO A O 1
ATOM 1591 N N . VAL A 1 224 ? 35.901 -47.525 0.885 1.00 79.39 471 VAL A N 1
ATOM 1592 C CA . VAL A 1 224 ? 37.116 -47.589 1.673 1.00 73.91 471 VAL A CA 1
ATOM 1593 C C . VAL A 1 224 ? 37.769 -46.219 1.813 1.00 74.53 471 VAL A C 1
ATOM 1594 O O . VAL A 1 224 ? 38.184 -45.609 0.825 1.00 86.28 471 VAL A O 1
ATOM 1598 N N . LEU A 1 225 ? 37.843 -45.739 3.047 1.00 73.59 472 LEU A N 1
ATOM 1599 C CA . LEU A 1 225 ? 38.511 -44.486 3.348 1.00 80.94 472 LEU A CA 1
ATOM 1600 C C . LEU A 1 225 ? 39.968 -44.766 3.641 1.00 81.72 472 LEU A C 1
ATOM 1601 O O . LEU A 1 225 ? 40.292 -45.655 4.422 1.00 92.46 472 LEU A O 1
ATOM 1606 N N . PHE A 1 226 ? 40.854 -44.018 3.000 1.00 73.87 473 PHE A N 1
ATOM 1607 C CA . PHE A 1 226 ? 42.267 -44.246 3.218 1.00 70.74 473 PHE A CA 1
ATOM 1608 C C . PHE A 1 226 ? 42.786 -43.247 4.241 1.00 79.32 473 PHE A C 1
ATOM 1609 O O . PHE A 1 226 ? 42.832 -42.042 3.990 1.00 83.11 473 PHE A O 1
ATOM 1617 N N . ILE A 1 227 ? 43.115 -43.759 5.420 1.00 99.96 474 ILE A N 1
ATOM 1618 C CA . ILE A 1 227 ? 43.643 -42.935 6.499 1.00 93.79 474 ILE A CA 1
ATOM 1619 C C . ILE A 1 227 ? 45.018 -43.459 6.848 1.00 84.40 474 ILE A C 1
ATOM 1620 O O . ILE A 1 227 ? 45.145 -44.400 7.639 1.00 86.97 474 ILE A O 1
ATOM 1625 N N . PRO A 1 228 ? 46.051 -42.868 6.232 1.00 85.35 475 PRO A N 1
ATOM 1626 C CA . PRO A 1 228 ? 47.435 -43.297 6.416 1.00 93.75 475 PRO A CA 1
ATOM 1627 C C . PRO A 1 228 ? 47.817 -43.181 7.876 1.00 93.29 475 PRO A C 1
ATOM 1628 O O . PRO A 1 228 ? 47.450 -42.196 8.516 1.00 89.45 475 PRO A O 1
ATOM 1632 N N . ASP A 1 229 ? 48.504 -44.181 8.404 1.00 91.19 476 ASP A N 1
ATOM 1633 C CA . ASP A 1 229 ? 48.933 -44.124 9.796 1.00 107.88 476 ASP A CA 1
ATOM 1634 C C . ASP A 1 229 ? 50.358 -44.634 9.938 1.00 97.13 476 ASP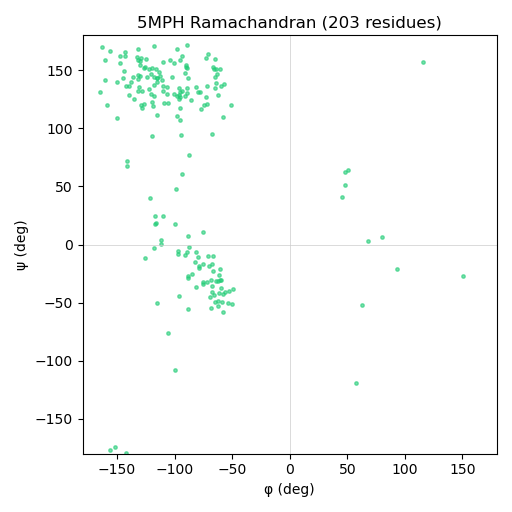 A C 1
ATOM 1635 O O . ASP A 1 229 ? 50.737 -45.621 9.302 1.00 98.12 476 ASP A O 1
ATOM 1640 N N . VAL A 1 230 ? 51.142 -43.962 10.775 1.00 95.75 477 VAL A N 1
ATOM 1641 C CA . VAL A 1 230 ? 52.570 -44.250 10.864 1.00 121.62 477 VAL A CA 1
ATOM 1642 C C . VAL A 1 230 ? 52.929 -44.771 12.270 1.00 118.80 477 VAL A C 1
ATOM 1643 O O . VAL A 1 230 ? 54.097 -44.796 12.671 1.00 120.66 477 VAL A O 1
ATOM 1647 N N . HIS A 1 231 ? 51.918 -45.209 13.014 1.00 100.21 478 HIS A N 1
ATOM 1648 C CA . HIS A 1 231 ? 52.184 -45.861 14.280 1.00 102.70 478 HIS A CA 1
ATOM 1649 C C . HIS A 1 231 ? 52.959 -47.167 14.061 1.00 107.26 478 HIS A C 1
ATOM 1650 O O . HIS A 1 231 ? 52.687 -47.926 13.127 1.00 107.82 478 HIS A O 1
ATOM 1657 N N . PHE A 1 232 ? 53.929 -47.395 14.948 1.00 110.26 479 PHE A N 1
ATOM 1658 C CA . PHE A 1 232 ? 54.939 -48.454 14.842 1.00 114.95 479 PHE A CA 1
ATOM 1659 C C . PHE A 1 232 ? 55.648 -48.586 13.490 1.00 137.68 479 PHE A C 1
ATOM 1660 O O . PHE A 1 232 ? 55.570 -49.628 12.836 1.00 134.78 479 PHE A O 1
ATOM 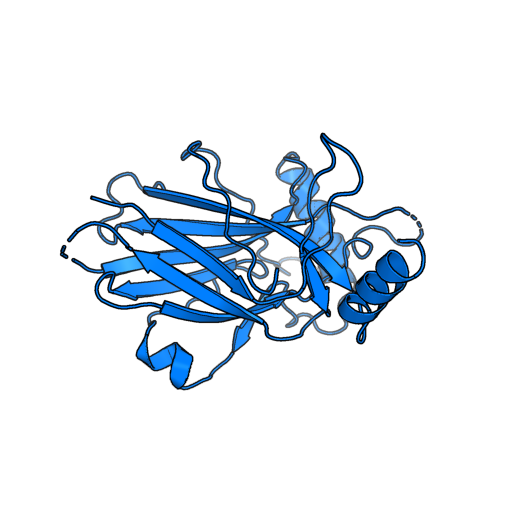1668 N N . ALA A 1 233 ? 56.371 -47.546 13.096 1.00 157.03 480 ALA A N 1
ATOM 1669 C CA . ALA A 1 233 ? 57.126 -47.594 11.856 1.00 175.15 480 ALA A CA 1
ATOM 1670 C C . ALA A 1 233 ? 58.382 -48.445 12.020 1.00 185.69 480 ALA A C 1
ATOM 1671 O O . ALA A 1 233 ? 58.823 -49.102 11.079 1.00 199.31 480 ALA A O 1
ATOM 1673 N N . ASN A 1 234 ? 58.951 -48.436 13.220 1.00 173.02 481 ASN A N 1
ATOM 1674 C CA . ASN A 1 234 ? 60.124 -49.252 13.507 1.00 177.18 481 ASN A CA 1
ATOM 1675 C C . ASN A 1 234 ? 59.744 -50.708 13.757 1.00 173.15 481 ASN A C 1
ATOM 1676 O O . ASN A 1 234 ? 59.511 -51.468 12.812 1.00 168.80 481 ASN A O 1
#

Sequence (205 aa):
GNNFEYTLEASKSLRQKPGDSTMTYLNKGQFYPITLKEVSSSKVRSVIMVVFAEDKSREDQLRHWKYWHSRQHTAKQRCIDIADYKESFNTISNVEEIAYNAISFTWDINDEAKVFISVNCLSTDFSSQVKGLPLNIQIDTYSYNNRSNKPVHRAYCQIKVFCDKGAERKIRDEERKQMDITVFKPFIDLDTQPVLFIPDVHFAN

Foldseek 3Di:
DFDKWKKWQAAKADDDDPPDDIAGEAAAPFWTKMKMAGPPVFKKKKKKFKAFDVPDDLVVRQLQVCLLCVPDPDVPQAQKDWDDDVVQVVFWAPWDCPFSGMIMIMGTNVDMHIIIMGGHDAQCSRDPPDDGTKMKTKMFMPGPPCVVVWGPWIWIHTYGYHYDPVSVVVRVVVVVVPHSMDMTGIDDPRPDDGHGHHDDCPPVD

GO terms:
  GO:1990837 sequence-specific double-stranded DNA binding (F, IDA)
  GO:0003677 DNA binding (F, IDA)
  GO:0003700 DNA-binding transcription factor activity (F, IDA)
  GO:0006355 regulation of DNA-templated transcription (P, IDA)
  GO:0000978 RNA polymerase II cis-regulatory region sequence-specific DNA binding (F, IDA)
  GO:0001228 DNA-binding transcription activator activity, RNA polymerase II-specific (F, IDA)
  GO:0045944 positive regulation of transcription by RNA polymerase II (P, IDA)
  GO:0005634 nucleus (C, IDA)
  GO:0000976 transcription cis-regulatory region binding (F, IDA)
  GO:0031490 chromatin DNA binding (F, IDA)
  GO:0043565 sequence-specific DNA binding (F, IDA)
  GO:0001228 DNA-binding transcription activator activity, RNA polymerase II-specific (F, IMP)
  GO:0045944 positive regulation of transcription by RNA polymerase II (P, IMP)
  GO:0005515 protein binding (F, IPI)
  GO:0042803 protein homodimerization activity (F, IPI)
  GO:0005654 nucleoplasm (C, TAS)
  GO:0042802 identical protein binding (F, IPI)
  GO:0005654 nucleoplasm (C, IDA)
  GO:0140297 DNA-binding transcription factor binding (F, IPI)

Organism: Homo sapiens (NCBI:txid9606)

Solvent-accessible surface area: 11932 Å² total; per-residue (Å²): 100,65,92,17,72,1,20,0,86,12,37,60,13,106,142,126,136,133,81,59,74,30,40,2,13,1,2,91,40,55,74,16,37,1,30,0,80,20,76,44,166,106,84,10,69,0,8,0,2,0,11,10,38,71,126,61,59,135,110,37,20,39,135,26,1,126,67,1,42,84,116,39,185,80,74,181,63,22,0,0,36,22,5,127,106,160,85,0,86,108,21,9,57,88,44,96,99,59,5,43,0,0,0,3,0,15,8,49,40,127,72,56,0,66,0,25,2,2,1,6,0,32,11,70,36,9,50,76,150,101,180,19,39,56,0,17,0,18,0,1,0,32,14,142,112,41,166,60,114,88,9,40,27,5,2,52,3,40,0,85,8,44,68,126,132,6,1,64,152,93,23,143,89,48,78,92,149,154,150,106,57,13,73,8,84,93,59,160,68,62,97,81,154,31,10,57,5,116,36,104,127,159,188,77,173

B-factor: mean 94.94, std 30.43, range [50.39, 241.76]

Nearest PDB structures (foldseek):
  5mph-assembly1_A  TM=1.005E+00  e=5.646E-45  Homo sapiens
  5mpi-assembly1_A  TM=9.999E-01  e=1.311E-41  Homo sapiens
  5mpf-assembly1_B  TM=9.446E-01  e=3.807E-35  Homo sapiens
  5mpf-assembly1_A  TM=9.331E-01  e=6.312E-35  Homo sapiens
  5mr7-assembly1_A  TM=9.288E-01  e=1.834E-30  Homo sapiens

Radius of gyration: 17.22 Å; Cα contacts (8 Å, |Δi|>4): 431; chains: 1; bounding box: 50×38×51 Å